Protein AF-0000000070241276 (afdb_homodimer)

Structure (mmCIF, N/CA/C/O backbone):
data_AF-0000000070241276-model_v1
#
loop_
_entity.id
_entity.type
_entity.pdbx_description
1 polymer 'OsmC domain protein'
#
loop_
_atom_site.group_PDB
_atom_site.id
_atom_site.type_symbol
_atom_site.label_atom_id
_atom_site.label_alt_id
_atom_site.label_comp_id
_atom_site.label_asym_id
_atom_site.label_entity_id
_atom_site.label_seq_id
_atom_site.pdbx_PDB_ins_code
_atom_site.Cartn_x
_atom_site.Cartn_y
_atom_site.Cartn_z
_atom_site.occupancy
_atom_site.B_iso_or_equiv
_atom_site.auth_seq_id
_atom_site.auth_comp_id
_atom_site.auth_asym_id
_atom_site.auth_atom_id
_atom_site.pdbx_PDB_model_num
ATOM 1 N N . MET A 1 1 ? -22.25 0.975 4.879 1 76.62 1 MET A N 1
ATOM 2 C CA . MET A 1 1 ? -21.141 0.625 5.773 1 76.62 1 MET A CA 1
ATOM 3 C C . MET A 1 1 ? -19.875 0.348 4.988 1 76.62 1 MET A C 1
ATOM 5 O O . MET A 1 1 ? -19.922 -0.189 3.879 1 76.62 1 MET A O 1
ATOM 9 N N . SER A 1 2 ? -18.641 0.975 5.438 1 95 2 SER A N 1
ATOM 10 C CA . SER A 1 2 ? -17.391 0.794 4.707 1 95 2 SER A CA 1
ATOM 11 C C . SER A 1 2 ? -16.906 -0.644 4.809 1 95 2 SER A C 1
ATOM 13 O O . SER A 1 2 ? -17.172 -1.329 5.797 1 95 2 SER A O 1
ATOM 15 N N . ASP A 1 3 ? -16.281 -1.183 3.82 1 97.94 3 ASP A N 1
ATOM 16 C CA . ASP A 1 3 ? -15.742 -2.541 3.799 1 97.94 3 ASP A CA 1
ATOM 17 C C . ASP A 1 3 ? -14.43 -2.627 4.57 1 97.94 3 ASP A C 1
ATOM 19 O O . ASP A 1 3 ? -14.086 -3.68 5.113 1 97.94 3 ASP A O 1
ATOM 23 N N . ILE A 1 4 ? -13.641 -1.548 4.598 1 98.62 4 ILE A N 1
ATOM 24 C CA . ILE A 1 4 ? -12.359 -1.461 5.281 1 98.62 4 ILE A CA 1
ATOM 25 C C . ILE A 1 4 ? -12.32 -0.211 6.156 1 98.62 4 ILE A C 1
ATOM 27 O O . ILE A 1 4 ? -12.766 0.86 5.738 1 98.62 4 ILE A O 1
ATOM 31 N N . GLU A 1 5 ? -11.852 -0.392 7.336 1 98.75 5 GLU A N 1
ATOM 32 C CA . GLU A 1 5 ? -11.609 0.718 8.25 1 98.75 5 GLU A CA 1
ATOM 33 C C . GLU A 1 5 ? -10.227 0.612 8.891 1 98.75 5 GLU A C 1
ATOM 35 O O . GLU A 1 5 ? -9.836 -0.459 9.359 1 98.75 5 GLU A O 1
ATOM 40 N N . THR A 1 6 ? -9.477 1.67 8.852 1 98.88 6 THR A N 1
ATOM 41 C CA . THR A 1 6 ? -8.195 1.74 9.539 1 98.88 6 THR A CA 1
ATOM 42 C C . THR A 1 6 ? -8.086 3.031 10.344 1 98.88 6 THR A C 1
ATOM 44 O O . THR A 1 6 ? -8.812 3.996 10.086 1 98.88 6 THR A O 1
ATOM 47 N N . THR A 1 7 ? -7.273 3.021 11.367 1 98.94 7 THR A N 1
ATOM 48 C CA . THR A 1 7 ? -6.945 4.207 12.156 1 98.94 7 THR A CA 1
ATOM 49 C C . THR A 1 7 ? -5.434 4.387 12.258 1 98.94 7 THR A C 1
ATOM 51 O O . THR A 1 7 ? -4.711 3.441 12.578 1 98.94 7 THR A O 1
ATOM 54 N N . THR A 1 8 ? -4.988 5.52 11.953 1 98.94 8 THR A N 1
ATOM 55 C CA . THR A 1 8 ? -3.572 5.871 11.992 1 98.94 8 THR A CA 1
ATOM 56 C C . THR A 1 8 ? -3.316 6.977 13.016 1 98.94 8 THR A C 1
ATOM 58 O O . THR A 1 8 ? -3.988 8.008 12.992 1 98.94 8 THR A O 1
ATOM 61 N N . ILE A 1 9 ? -2.344 6.77 13.867 1 98.88 9 ILE A N 1
ATOM 62 C CA . ILE A 1 9 ? -1.994 7.758 14.883 1 98.88 9 ILE A CA 1
ATOM 63 C C . ILE A 1 9 ? -0.559 8.234 14.664 1 98.88 9 ILE A C 1
ATOM 65 O O . ILE A 1 9 ? 0.373 7.426 14.648 1 98.88 9 ILE A O 1
ATOM 69 N N . ASN A 1 10 ? -0.42 9.453 14.445 1 98.81 10 ASN A N 1
ATOM 70 C CA . ASN A 1 10 ? 0.869 10.125 14.344 1 98.81 10 ASN A CA 1
ATOM 71 C C . ASN A 1 10 ? 1.034 11.18 15.438 1 98.81 10 ASN A C 1
ATOM 73 O O . ASN A 1 10 ? 0.365 12.219 15.406 1 98.81 10 ASN A O 1
ATOM 77 N N . GLU A 1 11 ? 1.887 10.938 16.344 1 97.12 11 GLU A N 1
ATOM 78 C CA . GLU A 1 11 ? 2.047 11.867 17.453 1 97.12 11 GLU A CA 1
ATOM 79 C C . GLU A 1 11 ? 3.109 12.914 17.141 1 97.12 11 GLU A C 1
ATOM 81 O O . GLU A 1 11 ? 2.918 14.102 17.438 1 97.12 11 GLU A O 1
ATOM 86 N N . GLU A 1 12 ? 4.262 12.391 16.719 1 89.69 12 GLU A N 1
ATOM 87 C CA . GLU A 1 12 ? 5.336 13.32 16.375 1 89.69 12 GLU A CA 1
ATOM 88 C C . GLU A 1 12 ? 6.121 12.82 15.164 1 89.69 12 GLU A C 1
ATOM 90 O O . GLU A 1 12 ? 6.074 11.633 14.828 1 89.69 12 GLU A O 1
ATOM 95 N N . LYS A 1 13 ? 6.77 13.719 14.547 1 93.25 13 LYS A N 1
ATOM 96 C CA . LYS A 1 13 ? 7.621 13.438 13.391 1 93.25 13 LYS A CA 1
ATOM 97 C C . LYS A 1 13 ? 6.859 12.648 12.328 1 93.25 13 LYS A C 1
ATOM 99 O O . LYS A 1 13 ? 5.668 12.883 12.109 1 93.25 13 LYS A O 1
ATOM 104 N N . TYR A 1 14 ? 7.492 11.805 11.578 1 98.25 14 TYR A N 1
ATOM 105 C CA . TYR A 1 14 ? 6.898 11.141 10.43 1 98.25 14 TYR A CA 1
ATOM 106 C C . TYR A 1 14 ? 6.832 9.633 10.641 1 98.25 14 TYR A C 1
ATOM 108 O O . TYR A 1 14 ? 7.203 8.859 9.758 1 98.25 14 TYR A O 1
ATOM 116 N N . HIS A 1 15 ? 6.488 9.258 11.883 1 98.5 15 HIS A N 1
ATOM 117 C CA . HIS A 1 15 ? 6.211 7.883 12.273 1 98.5 15 HIS A CA 1
ATOM 118 C C . HIS A 1 15 ? 4.77 7.719 12.742 1 98.5 15 HIS A C 1
ATOM 120 O O . HIS A 1 15 ? 4.273 8.531 13.523 1 98.5 15 HIS A O 1
ATOM 126 N N . ALA A 1 16 ? 4.098 6.699 12.312 1 98.69 16 ALA A N 1
ATOM 127 C CA . ALA A 1 16 ? 2.707 6.461 12.703 1 98.69 16 ALA A CA 1
ATOM 128 C C . ALA A 1 16 ? 2.439 4.973 12.898 1 98.69 16 ALA A C 1
ATOM 130 O O . ALA A 1 16 ? 3.092 4.129 12.273 1 98.69 16 ALA A O 1
ATOM 131 N N . PHE A 1 17 ? 1.595 4.719 13.781 1 98.5 17 PHE A N 1
ATOM 132 C CA . PHE A 1 17 ? 0.994 3.395 13.891 1 98.5 17 PHE A CA 1
ATOM 133 C C . PHE A 1 17 ? -0.384 3.367 13.242 1 98.5 17 PHE A C 1
ATOM 135 O O . PHE A 1 17 ? -1.224 4.227 13.516 1 98.5 17 PHE A O 1
ATOM 142 N N . SER A 1 18 ? -0.546 2.414 12.383 1 98.69 18 SER A N 1
ATOM 143 C CA . SER A 1 18 ? -1.843 2.232 11.734 1 98.69 18 SER A CA 1
ATOM 144 C C . SER A 1 18 ? -2.449 0.877 12.086 1 98.69 18 SER A C 1
ATOM 146 O O . SER A 1 18 ? -1.765 -0.146 12.031 1 98.69 18 SER A O 1
ATOM 148 N N . ARG A 1 19 ? -3.656 0.92 12.445 1 98.5 19 ARG A N 1
ATOM 149 C CA . ARG A 1 19 ? -4.367 -0.311 12.781 1 98.5 19 ARG A CA 1
ATOM 150 C C . ARG A 1 19 ? -5.309 -0.722 11.656 1 98.5 19 ARG A C 1
ATOM 152 O O . ARG A 1 19 ? -6.078 0.099 11.148 1 98.5 19 ARG A O 1
ATOM 159 N N . ALA A 1 20 ? -5.246 -1.889 11.242 1 97.88 20 ALA A N 1
ATOM 160 C CA . ALA A 1 20 ? -6.172 -2.557 10.336 1 97.88 20 ALA A CA 1
ATOM 161 C C . ALA A 1 20 ? -6.719 -3.842 10.953 1 97.88 20 ALA A C 1
ATOM 163 O O . ALA A 1 20 ? -6.043 -4.875 10.953 1 97.88 20 ALA A O 1
ATOM 164 N N . GLY A 1 21 ? -7.984 -3.793 11.359 1 95.5 21 GLY A N 1
ATOM 165 C CA . GLY A 1 21 ? -8.469 -4.891 12.18 1 95.5 21 GLY A CA 1
ATOM 166 C C . GLY A 1 21 ? -7.688 -5.062 13.469 1 95.5 21 GLY A C 1
ATOM 167 O O . GLY A 1 21 ? -7.523 -4.109 14.234 1 95.5 21 GLY A O 1
ATOM 168 N N . GLU A 1 22 ? -7.152 -6.23 13.68 1 96.81 22 GLU A N 1
ATOM 169 C CA . GLU A 1 22 ? -6.402 -6.504 14.906 1 96.81 22 GLU A CA 1
ATOM 170 C C . GLU A 1 22 ? -4.902 -6.305 14.688 1 96.81 22 GLU A C 1
ATOM 172 O O . GLU A 1 22 ? -4.105 -6.523 15.602 1 96.81 22 GLU A O 1
ATOM 177 N N . PHE A 1 23 ? -4.488 -5.953 13.531 1 98.31 23 PHE A N 1
ATOM 178 C CA . PHE A 1 23 ? -3.078 -5.844 13.18 1 98.31 23 PHE A CA 1
ATOM 179 C C . PHE A 1 23 ? -2.615 -4.395 13.227 1 98.31 23 PHE A C 1
ATOM 181 O O . PHE A 1 23 ? -3.391 -3.48 12.93 1 98.31 23 PHE A O 1
ATOM 188 N N . GLU A 1 24 ? -1.394 -4.203 13.602 1 98.19 24 GLU A N 1
ATOM 189 C CA . GLU A 1 24 ? -0.782 -2.879 13.648 1 98.19 24 GLU A CA 1
ATOM 190 C C . GLU A 1 24 ? 0.398 -2.777 12.688 1 98.19 24 GLU A C 1
ATOM 192 O O . GLU A 1 24 ? 1.223 -3.689 12.609 1 98.19 24 GLU A O 1
ATOM 197 N N . LEU A 1 25 ? 0.449 -1.753 11.961 1 98.31 25 LEU A N 1
ATOM 198 C CA . LEU A 1 25 ? 1.554 -1.42 11.07 1 98.31 25 LEU A CA 1
ATOM 199 C C . LEU A 1 25 ? 2.311 -0.197 11.57 1 98.31 25 LEU A C 1
ATOM 201 O O . LEU A 1 25 ? 1.714 0.858 11.797 1 98.31 25 LEU A O 1
ATOM 205 N N . SER A 1 26 ? 3.588 -0.386 11.805 1 98.44 26 SER A N 1
ATOM 206 C CA . SER A 1 26 ? 4.465 0.753 12.055 1 98.44 26 SER A CA 1
ATOM 207 C C . SER A 1 26 ? 5.066 1.286 10.766 1 98.44 26 SER A C 1
ATOM 209 O O . SER A 1 26 ? 5.805 0.575 10.078 1 98.44 26 SER A O 1
ATOM 211 N N . ILE A 1 27 ? 4.758 2.51 10.383 1 98.75 27 ILE A N 1
ATOM 212 C CA . ILE A 1 27 ? 5.23 3.121 9.141 1 98.75 27 ILE A CA 1
ATOM 213 C C . ILE A 1 27 ? 5.988 4.41 9.461 1 98.75 27 ILE A C 1
ATOM 215 O O . ILE A 1 27 ? 5.512 5.242 10.234 1 98.75 27 ILE A O 1
ATOM 219 N N . ASP A 1 28 ? 7.176 4.5 8.906 1 98.75 28 ASP A N 1
ATOM 220 C CA . ASP A 1 28 ? 8.07 5.605 9.242 1 98.75 28 ASP A CA 1
ATOM 221 C C . ASP A 1 28 ? 8.703 6.191 7.98 1 98.75 28 ASP A C 1
ATOM 223 O O . ASP A 1 28 ? 9.516 5.535 7.328 1 98.75 28 ASP A O 1
ATOM 227 N N . ALA A 1 29 ? 8.43 7.383 7.723 1 98.25 29 ALA A N 1
ATOM 228 C CA . ALA A 1 29 ? 8.938 8.016 6.508 1 98.25 29 ALA A CA 1
ATOM 229 C C . ALA A 1 29 ? 10.469 8.023 6.496 1 98.25 29 ALA A C 1
ATOM 231 O O . ALA A 1 29 ? 11.086 7.98 5.426 1 98.25 29 ALA A O 1
ATOM 232 N N . SER A 1 30 ? 11.102 8 7.664 1 95.69 30 SER A N 1
ATOM 233 C CA . SER A 1 30 ? 12.555 8.031 7.75 1 95.69 30 SER A CA 1
ATOM 234 C C . SER A 1 30 ? 13.148 6.633 7.578 1 95.69 30 SER A C 1
ATOM 236 O O . SER A 1 30 ? 14.352 6.488 7.344 1 95.69 30 SER A O 1
ATOM 238 N N . GLY A 1 31 ? 12.398 5.613 7.84 1 95.62 31 GLY A N 1
ATOM 239 C CA . GLY A 1 31 ? 12.875 4.242 7.734 1 95.62 31 GLY A CA 1
ATOM 240 C C . GLY A 1 31 ? 13.555 3.754 9 1 95.62 31 GLY A C 1
ATOM 241 O O . GLY A 1 31 ? 14.086 2.639 9.031 1 95.62 31 GLY A O 1
ATOM 242 N N . ASN A 1 32 ? 13.539 4.539 10.031 1 95.56 32 ASN A N 1
ATOM 243 C CA . ASN A 1 32 ? 14.273 4.188 11.242 1 95.56 32 ASN A CA 1
ATOM 244 C C . ASN A 1 32 ? 13.484 3.217 12.117 1 95.56 32 ASN A C 1
ATOM 246 O O . ASN A 1 32 ? 14.055 2.268 12.664 1 95.56 32 ASN A O 1
ATOM 250 N N . ASP A 1 33 ? 12.203 3.438 12.266 1 96.31 33 ASP A N 1
ATOM 251 C CA . ASP A 1 33 ? 11.398 2.645 13.188 1 96.31 33 ASP A CA 1
ATOM 252 C C . ASP A 1 33 ? 10.297 1.893 12.445 1 96.31 33 ASP A C 1
ATOM 254 O O . ASP A 1 33 ? 9.32 1.455 13.047 1 96.31 33 ASP A O 1
ATOM 258 N N . GLY A 1 34 ? 10.445 1.74 11.18 1 97.94 34 GLY A N 1
ATOM 259 C CA . GLY A 1 34 ? 9.539 1.049 10.281 1 97.94 34 GLY A CA 1
ATOM 260 C C . GLY A 1 34 ? 9.797 1.356 8.82 1 97.94 34 GLY A C 1
ATOM 261 O O . GLY A 1 34 ? 10.562 2.266 8.5 1 97.94 34 GLY A O 1
ATOM 262 N N . PRO A 1 35 ? 9.289 0.545 7.965 1 98.69 35 PRO A N 1
ATOM 263 C CA . PRO A 1 35 ? 9.422 0.849 6.539 1 98.69 35 PRO A CA 1
ATOM 264 C C . PRO A 1 35 ? 8.727 2.146 6.145 1 98.69 35 PRO A C 1
ATOM 266 O O . PRO A 1 35 ? 7.75 2.545 6.781 1 98.69 35 PRO A O 1
ATOM 269 N N . SER A 1 36 ? 9.258 2.818 5.16 1 98.69 36 SER A N 1
ATOM 270 C CA . SER A 1 36 ? 8.609 4.008 4.617 1 98.69 36 SER A CA 1
ATOM 271 C C . SER A 1 36 ? 7.328 3.648 3.869 1 98.69 36 SER A C 1
ATOM 273 O O . SER A 1 36 ? 7.137 2.498 3.469 1 98.69 36 SER A O 1
ATOM 275 N N . PRO A 1 37 ? 6.473 4.656 3.645 1 98.81 37 PRO A N 1
ATOM 276 C CA . PRO A 1 37 ? 5.242 4.375 2.9 1 98.81 37 PRO A CA 1
ATOM 277 C C . PRO A 1 37 ? 5.512 3.766 1.526 1 98.81 37 PRO A C 1
ATOM 279 O O . PRO A 1 37 ? 4.816 2.834 1.111 1 98.81 37 PRO A O 1
ATOM 282 N N . ASN A 1 38 ? 6.535 4.27 0.784 1 98.88 38 ASN A N 1
ATOM 283 C CA . ASN A 1 38 ? 6.871 3.705 -0.518 1 98.88 38 ASN A CA 1
ATOM 284 C C . ASN A 1 38 ? 7.316 2.25 -0.4 1 98.88 38 ASN A C 1
ATOM 286 O O . ASN A 1 38 ? 6.945 1.416 -1.229 1 98.88 38 ASN A O 1
ATOM 290 N N . GLU A 1 39 ? 8.141 1.933 0.602 1 98.88 39 GLU A N 1
ATOM 291 C CA . GLU A 1 39 ? 8.57 0.555 0.826 1 98.88 39 GLU A CA 1
ATOM 292 C C . GLU A 1 39 ? 7.379 -0.349 1.137 1 98.88 39 GLU A C 1
ATOM 294 O O . GLU A 1 39 ? 7.297 -1.471 0.631 1 98.88 39 GLU A O 1
ATOM 299 N N . VAL A 1 40 ? 6.438 0.116 1.971 1 98.88 40 VAL A N 1
ATOM 300 C CA . VAL A 1 40 ? 5.238 -0.64 2.312 1 98.88 40 VAL A CA 1
ATOM 301 C C . VAL A 1 40 ? 4.41 -0.892 1.056 1 98.88 40 VAL A C 1
ATOM 303 O O . VAL A 1 40 ? 3.947 -2.012 0.824 1 98.88 40 VAL A O 1
ATOM 306 N N . LEU A 1 41 ? 4.246 0.115 0.215 1 98.94 41 LEU A N 1
ATOM 307 C CA . LEU A 1 41 ? 3.457 -0.02 -1.004 1 98.94 41 LEU A CA 1
ATOM 308 C C . LEU A 1 41 ? 4.055 -1.079 -1.924 1 98.94 41 LEU A C 1
ATOM 310 O O . LEU A 1 41 ? 3.338 -1.947 -2.426 1 98.94 41 LEU A O 1
ATOM 314 N N . VAL A 1 42 ? 5.379 -1.029 -2.145 1 98.94 42 VAL A N 1
ATOM 315 C CA . VAL A 1 42 ? 6.043 -1.963 -3.047 1 98.94 42 VAL A CA 1
ATOM 316 C C . VAL A 1 42 ? 5.926 -3.383 -2.502 1 98.94 42 VAL A C 1
ATOM 318 O O . VAL A 1 42 ? 5.621 -4.316 -3.244 1 98.94 42 VAL A O 1
ATOM 321 N N . ALA A 1 43 ? 6.113 -3.576 -1.193 1 98.94 43 ALA A N 1
ATOM 322 C CA . ALA A 1 43 ? 6.008 -4.887 -0.559 1 98.94 43 ALA A CA 1
ATOM 323 C C . ALA A 1 43 ? 4.582 -5.426 -0.651 1 98.94 43 ALA A C 1
ATOM 325 O O . ALA A 1 43 ? 4.375 -6.609 -0.929 1 98.94 43 ALA A O 1
ATOM 326 N N . ASP A 1 44 ? 3.623 -4.566 -0.38 1 98.94 44 ASP A N 1
ATOM 327 C CA . ASP A 1 44 ? 2.213 -4.945 -0.416 1 98.94 44 ASP A CA 1
ATOM 328 C C . ASP A 1 44 ? 1.787 -5.34 -1.827 1 98.94 44 ASP A C 1
ATOM 330 O O . ASP A 1 44 ? 1.107 -6.352 -2.016 1 98.94 44 ASP A O 1
ATOM 334 N N . TYR A 1 45 ? 2.238 -4.543 -2.795 1 99 45 TYR A N 1
ATOM 335 C CA . TYR A 1 45 ? 1.952 -4.828 -4.195 1 99 45 TYR A CA 1
ATOM 336 C C . TYR A 1 45 ? 2.525 -6.176 -4.609 1 99 45 TYR A C 1
ATOM 338 O O . TYR A 1 45 ? 1.831 -6.992 -5.223 1 99 45 TYR A O 1
ATOM 346 N N . ALA A 1 46 ? 3.76 -6.422 -4.277 1 98.94 46 ALA A N 1
ATOM 347 C CA . ALA A 1 46 ? 4.395 -7.703 -4.59 1 98.94 46 ALA A CA 1
ATOM 348 C C . ALA A 1 46 ? 3.631 -8.859 -3.955 1 98.94 46 ALA A C 1
ATOM 350 O O . ALA A 1 46 ? 3.436 -9.898 -4.586 1 98.94 46 ALA A O 1
ATOM 351 N N . SER A 1 47 ? 3.168 -8.695 -2.711 1 98.94 47 SER A N 1
ATOM 352 C CA . SER A 1 47 ? 2.406 -9.734 -2.033 1 98.94 47 SER A CA 1
ATOM 353 C C . SER A 1 47 ? 1.083 -10 -2.742 1 98.94 47 SER A C 1
ATOM 355 O O . SER A 1 47 ? 0.766 -11.148 -3.064 1 98.94 47 SER A O 1
ATOM 357 N N . CYS A 1 48 ? 0.358 -8.953 -2.992 1 98.94 48 CYS A N 1
ATOM 358 C CA . CYS A 1 48 ? -0.932 -9.078 -3.66 1 98.94 48 CYS A CA 1
ATOM 359 C C . CYS A 1 48 ? -0.78 -9.758 -5.016 1 98.94 48 CYS A C 1
ATOM 361 O O . CYS A 1 48 ? -1.582 -10.617 -5.379 1 98.94 48 CYS A O 1
ATOM 363 N N . PHE A 1 49 ? 0.24 -9.305 -5.758 1 98.94 49 PHE A N 1
ATOM 364 C CA . PHE A 1 49 ? 0.472 -9.852 -7.09 1 98.94 49 PHE A CA 1
ATOM 365 C C . PHE A 1 49 ? 0.78 -11.344 -7.016 1 98.94 49 PHE A C 1
ATOM 367 O O . PHE A 1 49 ? 0.288 -12.125 -7.828 1 98.94 49 PHE A O 1
ATOM 374 N N . THR A 1 50 ? 1.604 -11.727 -6.055 1 98.94 50 THR A N 1
ATOM 375 C CA . THR A 1 50 ? 1.942 -13.133 -5.836 1 98.94 50 THR A CA 1
ATOM 376 C C . THR A 1 50 ? 0.688 -13.953 -5.543 1 98.94 50 THR A C 1
ATOM 378 O O . THR A 1 50 ? 0.483 -15.016 -6.137 1 98.94 50 THR A O 1
ATOM 381 N N . PHE A 1 51 ? -0.183 -13.406 -4.656 1 98.88 51 PHE A N 1
ATOM 382 C CA . PHE A 1 51 ? -1.436 -14.078 -4.344 1 98.88 51 PHE A CA 1
ATOM 383 C C . PHE A 1 51 ? -2.314 -14.195 -5.582 1 98.88 51 PHE A C 1
ATOM 385 O O . PHE A 1 51 ? -2.939 -15.234 -5.812 1 98.88 51 PHE A O 1
ATOM 392 N N . ALA A 1 52 ? -2.406 -13.133 -6.336 1 98.88 52 ALA A N 1
ATOM 393 C CA . ALA A 1 52 ? -3.227 -13.102 -7.543 1 98.88 52 ALA A CA 1
ATOM 394 C C . ALA A 1 52 ? -2.764 -14.156 -8.547 1 98.88 52 ALA A C 1
ATOM 396 O O . ALA A 1 52 ? -3.584 -14.867 -9.133 1 98.88 52 ALA A O 1
ATOM 397 N N . CYS A 1 53 ? -1.425 -14.211 -8.742 1 98.88 53 CYS A N 1
ATOM 398 C CA . CYS A 1 53 ? -0.878 -15.242 -9.609 1 98.88 53 CYS A CA 1
ATOM 399 C C . CYS A 1 53 ? -1.275 -16.625 -9.125 1 98.88 53 CYS A C 1
ATOM 401 O O . CYS A 1 53 ? -1.709 -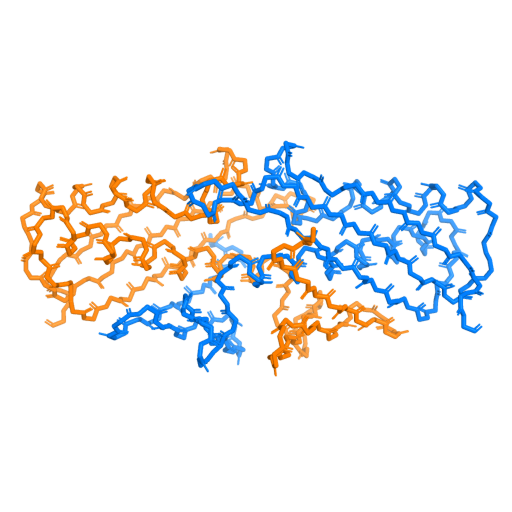17.469 -9.914 1 98.88 53 CYS A O 1
ATOM 403 N N . ARG A 1 54 ? -1.09 -16.891 -7.828 1 98.88 54 ARG A N 1
ATOM 404 C CA . ARG A 1 54 ? -1.401 -18.203 -7.246 1 98.88 54 ARG A CA 1
ATOM 405 C C . ARG A 1 54 ? -2.877 -18.531 -7.426 1 98.88 54 ARG A C 1
ATOM 407 O O . ARG A 1 54 ? -3.219 -19.641 -7.84 1 98.88 54 ARG A O 1
ATOM 414 N N . ALA A 1 55 ? -3.762 -17.594 -7.145 1 98.56 55 ALA A N 1
ATOM 415 C CA . ALA A 1 55 ? -5.199 -17.797 -7.285 1 98.56 55 ALA A CA 1
ATOM 416 C C . ALA A 1 55 ? -5.574 -18.094 -8.734 1 98.56 55 ALA A C 1
ATOM 418 O O . ALA A 1 55 ? -6.348 -19.016 -9.008 1 98.56 55 ALA A O 1
ATOM 419 N N . GLY A 1 56 ? -5.07 -17.281 -9.641 1 98.56 56 GLY A N 1
ATOM 420 C CA . GLY A 1 56 ? -5.336 -17.5 -11.055 1 98.56 56 GLY A CA 1
ATOM 421 C C . GLY A 1 56 ? -4.852 -18.844 -11.547 1 98.56 56 GLY A C 1
ATOM 422 O O . GLY A 1 56 ? -5.578 -19.547 -12.258 1 98.56 56 GLY A O 1
ATOM 423 N N . ALA A 1 57 ? -3.586 -19.172 -11.188 1 98.75 57 ALA A N 1
ATOM 424 C CA . ALA A 1 57 ? -3.012 -20.453 -11.594 1 98.75 57 ALA A CA 1
ATOM 425 C C . ALA A 1 57 ? -3.875 -21.609 -11.125 1 98.75 57 ALA A C 1
ATOM 427 O O . ALA A 1 57 ? -4.141 -22.547 -11.883 1 98.75 57 ALA A O 1
ATOM 428 N N . LYS A 1 58 ? -4.305 -21.547 -9.914 1 98.31 58 LYS A N 1
ATOM 429 C CA . LYS A 1 58 ? -5.117 -22.609 -9.336 1 98.31 58 LYS A CA 1
ATOM 430 C C . LYS A 1 58 ? -6.477 -22.688 -10.016 1 98.31 58 LYS A C 1
ATOM 432 O O . LYS A 1 58 ? -6.91 -23.781 -10.422 1 98.31 58 LYS A O 1
ATOM 437 N N . ARG A 1 59 ? -7.121 -21.609 -10.25 1 98 59 ARG A N 1
ATOM 438 C CA . ARG A 1 59 ? -8.516 -21.578 -10.688 1 98 59 ARG A CA 1
ATOM 439 C C . ARG A 1 59 ? -8.617 -21.75 -12.195 1 98 59 ARG A C 1
ATOM 441 O O . ARG A 1 59 ? -9.562 -22.359 -12.695 1 98 59 ARG A O 1
ATOM 448 N N . ARG A 1 60 ? -7.598 -21.234 -12.914 1 98 60 ARG A N 1
ATOM 449 C CA . ARG A 1 60 ? -7.754 -21.156 -14.359 1 98 60 ARG A CA 1
ATOM 450 C C . ARG A 1 60 ? -6.832 -22.141 -15.062 1 98 60 ARG A C 1
ATOM 452 O O . ARG A 1 60 ? -7.062 -22.5 -16.219 1 98 60 ARG A O 1
ATOM 459 N N . LEU A 1 61 ? -5.762 -22.516 -14.422 1 98 61 LEU A N 1
ATOM 460 C CA . LEU A 1 61 ? -4.805 -23.406 -15.047 1 98 61 LEU A CA 1
ATOM 461 C C . LEU A 1 61 ? -4.738 -24.734 -14.312 1 98 61 LEU A C 1
ATOM 463 O O . LEU A 1 61 ? -4.07 -25.672 -14.758 1 98 61 LEU A O 1
ATOM 467 N N . GLU A 1 62 ? -5.387 -24.781 -13.086 1 98 62 GLU A N 1
ATOM 468 C CA . GLU A 1 62 ? -5.352 -25.969 -12.234 1 98 62 GLU A CA 1
ATOM 469 C C . GLU A 1 62 ? -3.916 -26.344 -11.875 1 98 62 GLU A C 1
ATOM 471 O O . GLU A 1 62 ? -3.545 -27.516 -11.93 1 98 62 GLU A O 1
ATOM 476 N N . VAL A 1 63 ? -3.088 -25.359 -11.602 1 97.81 63 VAL A N 1
ATOM 477 C CA . VAL A 1 63 ? -1.686 -25.531 -11.242 1 97.81 63 VAL A CA 1
ATOM 478 C C . VAL A 1 63 ? -1.438 -25 -9.836 1 97.81 63 VAL A C 1
ATOM 480 O O . VAL A 1 63 ? -1.921 -23.922 -9.477 1 97.81 63 VAL A O 1
ATOM 483 N N . ASP A 1 64 ? -0.8 -25.797 -9.023 1 98.31 64 ASP A N 1
ATOM 484 C CA . ASP A 1 64 ? -0.245 -25.328 -7.758 1 98.31 64 ASP A CA 1
ATOM 485 C C . ASP A 1 64 ? 1.168 -24.781 -7.949 1 98.31 64 ASP A C 1
ATOM 487 O O . ASP A 1 64 ? 2.074 -25.516 -8.352 1 98.31 64 ASP A O 1
ATOM 491 N N . LEU A 1 65 ? 1.391 -23.531 -7.633 1 98.69 65 LEU A N 1
ATOM 492 C CA . LEU A 1 65 ? 2.662 -22.875 -7.918 1 98.69 65 LEU A CA 1
ATOM 493 C C . LEU A 1 65 ? 3.73 -23.297 -6.914 1 98.69 65 LEU A C 1
ATOM 495 O O . LEU A 1 65 ? 4.922 -23.109 -7.152 1 98.69 65 LEU A O 1
ATOM 499 N N . GLY A 1 66 ? 3.266 -23.859 -5.754 1 98.56 66 GLY A N 1
ATOM 500 C CA . GLY A 1 66 ? 4.211 -24.125 -4.68 1 98.56 66 GLY A CA 1
ATOM 501 C C . GLY A 1 66 ? 4.801 -22.859 -4.086 1 98.56 66 GLY A C 1
ATOM 502 O O . GLY A 1 66 ? 4.105 -21.844 -3.955 1 98.56 66 GLY A O 1
ATOM 503 N N . LYS A 1 67 ? 6.027 -22.906 -3.709 1 98.81 67 LYS A N 1
ATOM 504 C CA . LYS A 1 67 ? 6.711 -21.734 -3.172 1 98.81 67 LYS A CA 1
ATOM 505 C C . LYS A 1 67 ? 6.902 -20.672 -4.246 1 98.81 67 LYS A C 1
ATOM 507 O O . LYS A 1 67 ? 7.266 -20.984 -5.383 1 98.81 67 LYS A O 1
ATOM 512 N N . VAL A 1 68 ? 6.59 -19.5 -3.941 1 98.94 68 VAL A N 1
ATOM 513 C CA . VAL A 1 68 ? 6.871 -18.375 -4.824 1 98.94 68 VAL A CA 1
ATOM 514 C C . VAL A 1 68 ? 7.652 -17.312 -4.066 1 98.94 68 VAL A C 1
ATOM 516 O O . VAL A 1 68 ? 7.25 -16.891 -2.977 1 98.94 68 VAL A O 1
ATOM 519 N N . GLU A 1 69 ? 8.766 -16.938 -4.547 1 98.94 69 GLU A N 1
ATOM 520 C CA . GLU A 1 69 ? 9.523 -15.789 -4.082 1 98.94 69 GLU A CA 1
ATOM 521 C C . GLU A 1 69 ? 9.484 -14.656 -5.098 1 98.94 69 GLU A C 1
ATOM 523 O O . GLU A 1 69 ? 9.766 -14.859 -6.281 1 98.94 69 GLU A O 1
ATOM 528 N N . THR A 1 70 ? 9.086 -13.508 -4.684 1 98.94 70 THR A N 1
ATOM 529 C CA . THR A 1 70 ? 9.016 -12.344 -5.562 1 98.94 70 THR A CA 1
ATOM 530 C C . THR A 1 70 ? 10.016 -11.281 -5.125 1 98.94 70 THR A C 1
ATOM 532 O O . THR A 1 70 ? 9.922 -10.758 -4.012 1 98.94 70 THR A O 1
ATOM 535 N N . GLU A 1 71 ? 10.93 -10.969 -5.93 1 98.94 71 GLU A N 1
ATOM 536 C CA . GLU A 1 71 ? 11.797 -9.805 -5.77 1 98.94 71 GLU A CA 1
ATOM 537 C C . GLU A 1 71 ? 11.211 -8.578 -6.457 1 98.94 71 GLU A C 1
ATOM 539 O O . GLU A 1 71 ? 10.844 -8.633 -7.633 1 98.94 71 GLU A O 1
ATOM 544 N N . ALA A 1 72 ? 11.109 -7.539 -5.703 1 98.94 72 ALA A N 1
ATOM 545 C CA . ALA A 1 72 ? 10.555 -6.297 -6.23 1 98.94 72 ALA A CA 1
ATOM 546 C C . ALA A 1 72 ? 11.555 -5.152 -6.113 1 98.94 72 ALA A C 1
ATOM 548 O O . ALA A 1 72 ? 12.258 -5.031 -5.109 1 98.94 72 ALA A O 1
ATOM 549 N N . GLU A 1 73 ? 11.625 -4.379 -7.148 1 98.88 73 GLU A N 1
ATOM 550 C CA . GLU A 1 73 ? 12.43 -3.16 -7.191 1 98.88 73 GLU A CA 1
ATOM 551 C C . GLU A 1 73 ? 11.594 -1.96 -7.629 1 98.88 73 GLU A C 1
ATOM 553 O O . GLU A 1 73 ? 10.672 -2.098 -8.438 1 98.88 73 GLU A O 1
ATOM 558 N N . ALA A 1 74 ? 11.922 -0.816 -7.09 1 98.88 74 ALA A N 1
ATOM 559 C CA . ALA A 1 74 ? 11.273 0.413 -7.531 1 98.88 74 ALA A CA 1
ATOM 560 C C . ALA A 1 74 ? 12.273 1.559 -7.641 1 98.88 74 ALA A C 1
ATOM 562 O O . ALA A 1 74 ? 13.234 1.628 -6.871 1 98.88 74 ALA A O 1
ATOM 563 N N . ASP A 1 75 ? 12.062 2.379 -8.656 1 98.81 75 ASP A N 1
ATOM 564 C CA . ASP A 1 75 ? 12.812 3.615 -8.836 1 98.81 75 ASP A CA 1
ATOM 565 C C . ASP A 1 75 ? 11.984 4.828 -8.422 1 98.81 75 ASP A C 1
ATOM 567 O O . ASP A 1 75 ? 10.781 4.887 -8.688 1 98.81 75 ASP A O 1
ATOM 571 N N . LEU A 1 76 ? 12.609 5.742 -7.754 1 98.62 76 LEU A N 1
ATOM 572 C CA . LEU A 1 76 ? 11.992 7 -7.355 1 98.62 76 LEU A CA 1
ATOM 573 C C . LEU A 1 76 ? 12.461 8.148 -8.242 1 98.62 76 LEU A C 1
ATOM 575 O O . LEU A 1 76 ? 13.617 8.172 -8.672 1 98.62 76 LEU A O 1
ATOM 579 N N . ASP A 1 77 ? 11.609 9.078 -8.516 1 98.12 77 ASP A N 1
ATOM 580 C CA . ASP A 1 77 ? 12.008 10.258 -9.273 1 98.12 77 ASP A CA 1
ATOM 581 C C . ASP A 1 77 ? 12.555 11.344 -8.352 1 98.12 77 ASP A C 1
ATOM 583 O O . ASP A 1 77 ? 12.844 11.086 -7.18 1 98.12 77 ASP A O 1
ATOM 587 N N . ASP A 1 78 ? 12.703 12.555 -8.805 1 96.75 78 ASP A N 1
ATOM 588 C CA . ASP A 1 78 ? 13.352 13.633 -8.07 1 96.75 78 ASP A CA 1
ATOM 589 C C . ASP A 1 78 ? 12.484 14.109 -6.906 1 96.75 78 ASP A C 1
ATOM 591 O O . ASP A 1 78 ? 12.977 14.742 -5.973 1 96.75 78 ASP A O 1
ATOM 595 N N . SER A 1 79 ? 11.203 13.844 -6.996 1 96.44 79 SER A N 1
ATOM 596 C CA . SER A 1 79 ? 10.289 14.242 -5.934 1 96.44 79 SER A CA 1
ATOM 597 C C . SER A 1 79 ? 10.016 13.086 -4.977 1 96.44 79 SER A C 1
ATOM 599 O O . SER A 1 79 ? 9.117 13.164 -4.137 1 96.44 79 SER A O 1
ATOM 601 N N . ASP A 1 80 ? 10.68 11.945 -5.145 1 96.94 80 ASP A N 1
ATOM 602 C CA . ASP A 1 80 ? 10.594 10.75 -4.312 1 96.94 80 ASP A CA 1
ATOM 603 C C . ASP A 1 80 ? 9.289 10 -4.559 1 96.94 80 ASP A C 1
ATOM 605 O O . ASP A 1 80 ? 8.836 9.227 -3.707 1 96.94 80 ASP A O 1
ATOM 609 N N . ASP A 1 81 ? 8.711 10.273 -5.711 1 98.19 81 ASP A N 1
ATOM 610 C CA . ASP A 1 81 ? 7.586 9.445 -6.141 1 98.19 81 ASP A CA 1
ATOM 611 C C . ASP A 1 81 ? 8.07 8.203 -6.883 1 98.19 81 ASP A C 1
ATOM 613 O O . ASP A 1 81 ? 9.047 8.258 -7.633 1 98.19 81 ASP A O 1
ATOM 617 N N . ILE A 1 82 ? 7.383 7.137 -6.68 1 98.81 82 ILE A N 1
ATOM 618 C CA . ILE A 1 82 ? 7.711 5.934 -7.43 1 98.81 82 ILE A CA 1
ATOM 619 C C . ILE A 1 82 ? 7.461 6.168 -8.922 1 98.81 82 ILE A C 1
ATOM 621 O O . ILE A 1 82 ? 6.387 6.633 -9.312 1 98.81 82 ILE A O 1
ATOM 625 N N . GLU A 1 83 ? 8.453 5.828 -9.766 1 98.5 83 GLU A N 1
ATOM 626 C CA . GLU A 1 83 ? 8.273 6.066 -11.195 1 98.5 83 GLU A CA 1
ATOM 627 C C . GLU A 1 83 ? 8.328 4.758 -11.984 1 98.5 83 GLU A C 1
ATOM 629 O O . GLU A 1 83 ? 7.922 4.711 -13.141 1 98.5 83 GLU A O 1
ATOM 634 N N . ALA A 1 84 ? 8.891 3.729 -11.359 1 98.81 84 ALA A N 1
ATOM 635 C CA . ALA A 1 84 ? 8.945 2.416 -12 1 98.81 84 ALA A CA 1
ATOM 636 C C . ALA A 1 84 ? 9 1.301 -10.961 1 98.81 84 ALA A C 1
ATOM 638 O O . ALA A 1 84 ? 9.664 1.439 -9.922 1 98.81 84 ALA A O 1
ATOM 639 N N . ILE A 1 85 ? 8.328 0.196 -11.273 1 98.94 85 ILE A N 1
ATOM 640 C CA . ILE A 1 85 ? 8.375 -1.004 -10.445 1 98.94 85 ILE A CA 1
ATOM 641 C C . ILE A 1 85 ? 8.695 -2.219 -11.312 1 98.94 85 ILE A C 1
ATOM 643 O O . ILE A 1 85 ? 8.242 -2.307 -12.461 1 98.94 85 ILE A O 1
ATOM 647 N N . ARG A 1 86 ? 9.477 -3.117 -10.805 1 98.94 86 ARG A N 1
ATOM 648 C CA . ARG A 1 86 ? 9.789 -4.391 -11.445 1 98.94 86 ARG A CA 1
ATOM 649 C C . ARG A 1 86 ? 9.609 -5.551 -10.477 1 98.94 86 ARG A C 1
ATOM 651 O O . ARG A 1 86 ? 10.008 -5.457 -9.312 1 98.94 86 ARG A O 1
ATOM 658 N N . PHE A 1 87 ? 9.023 -6.613 -10.992 1 98.94 87 PHE A N 1
ATOM 659 C CA . PHE A 1 87 ? 8.914 -7.859 -10.25 1 98.94 87 PHE A CA 1
ATOM 660 C C . PHE A 1 87 ? 9.656 -8.984 -10.961 1 98.94 87 PHE A C 1
ATOM 662 O O . PHE A 1 87 ? 9.602 -9.094 -12.188 1 98.94 87 PHE A O 1
ATOM 669 N N . HIS A 1 88 ? 10.32 -9.789 -10.188 1 98.94 88 HIS A N 1
ATOM 670 C CA . HIS A 1 88 ? 10.766 -11.109 -10.641 1 98.94 88 HIS A CA 1
ATOM 671 C C . HIS A 1 88 ? 10.234 -12.211 -9.727 1 98.94 88 HIS A C 1
ATOM 673 O O . HIS A 1 88 ? 10.625 -12.297 -8.562 1 98.94 88 HIS A O 1
ATOM 679 N N . LEU A 1 89 ? 9.414 -13.023 -10.297 1 98.94 89 LEU A N 1
ATOM 680 C CA . LEU A 1 89 ? 8.859 -14.141 -9.547 1 98.94 89 LEU A CA 1
ATOM 681 C C . LEU A 1 89 ? 9.68 -15.406 -9.781 1 98.94 89 LEU A C 1
ATOM 683 O O . LEU A 1 89 ? 9.984 -15.758 -10.922 1 98.94 89 LEU A O 1
ATOM 687 N N . PHE A 1 90 ? 10.062 -16.031 -8.734 1 98.94 90 PHE A N 1
ATOM 688 C CA . PHE A 1 90 ? 10.633 -17.375 -8.75 1 98.94 90 PHE A CA 1
ATOM 689 C C . PHE A 1 90 ? 9.625 -18.391 -8.234 1 98.94 90 PHE A C 1
ATOM 691 O O . PHE A 1 90 ? 9.219 -18.344 -7.078 1 98.94 90 PHE A O 1
ATOM 698 N N . ILE A 1 91 ? 9.289 -19.312 -9.078 1 98.94 91 ILE A N 1
ATOM 699 C CA . ILE A 1 91 ? 8.164 -20.203 -8.82 1 98.94 91 ILE A CA 1
ATOM 700 C C . ILE A 1 91 ? 8.656 -21.656 -8.734 1 98.94 91 ILE A C 1
ATOM 702 O O . ILE A 1 91 ? 9.414 -22.109 -9.602 1 98.94 91 ILE A O 1
ATOM 706 N N . GLU A 1 92 ? 8.281 -22.344 -7.781 1 98.88 92 GLU A N 1
ATOM 707 C CA . GLU A 1 92 ? 8.711 -23.719 -7.543 1 98.88 92 GLU A CA 1
ATOM 708 C C . GLU A 1 92 ? 8.203 -24.656 -8.641 1 98.88 92 GLU A C 1
ATOM 710 O O . GLU A 1 92 ? 8.953 -25.5 -9.141 1 98.88 92 GLU A O 1
ATOM 715 N N . ALA A 1 93 ? 6.977 -24.531 -9.023 1 98.62 93 ALA A N 1
ATOM 716 C CA . ALA A 1 93 ? 6.344 -25.422 -9.984 1 98.62 93 ALA A CA 1
ATOM 717 C C . ALA A 1 93 ? 7.059 -25.375 -11.328 1 98.62 93 ALA A C 1
ATOM 719 O O . ALA A 1 93 ? 7.527 -24.328 -11.758 1 98.62 93 ALA A O 1
ATOM 720 N N . ALA A 1 94 ? 7.141 -26.531 -11.922 1 98.19 94 ALA A N 1
ATOM 721 C CA . ALA A 1 94 ? 7.57 -26.578 -13.312 1 98.19 94 ALA A CA 1
ATOM 722 C C . ALA A 1 94 ? 6.453 -26.125 -14.25 1 98.19 94 ALA A C 1
ATOM 724 O O . ALA A 1 94 ? 5.363 -26.703 -14.25 1 98.19 94 ALA A O 1
ATOM 725 N N . LEU A 1 95 ? 6.699 -25.062 -14.898 1 98.5 95 LEU A N 1
ATOM 726 C CA . LEU A 1 95 ? 5.723 -24.5 -15.82 1 98.5 95 LEU A CA 1
ATOM 727 C C . LEU A 1 95 ? 6.32 -24.328 -17.219 1 98.5 95 LEU A C 1
ATOM 729 O O . LEU A 1 95 ? 7.508 -24.016 -17.344 1 98.5 95 LEU A O 1
ATOM 733 N N . THR A 1 96 ? 5.461 -24.469 -18.172 1 98 96 THR A N 1
ATOM 734 C CA . THR A 1 96 ? 5.867 -24.109 -19.516 1 98 96 THR A CA 1
ATOM 735 C C . THR A 1 96 ? 5.91 -22.578 -19.672 1 98 96 THR A C 1
ATOM 737 O O . THR A 1 96 ? 5.375 -21.859 -18.828 1 98 96 THR A O 1
ATOM 740 N N . ASP A 1 97 ? 6.543 -22.125 -20.75 1 97.88 97 ASP A N 1
ATOM 741 C CA . ASP A 1 97 ? 6.586 -20.688 -21.016 1 97.88 97 ASP A CA 1
ATOM 742 C C . ASP A 1 97 ? 5.176 -20.125 -21.156 1 97.88 97 ASP A C 1
ATOM 744 O O . ASP A 1 97 ? 4.902 -19.016 -20.703 1 97.88 97 ASP A O 1
ATOM 748 N N . GLU A 1 98 ? 4.348 -20.844 -21.766 1 98.06 98 GLU A N 1
ATOM 749 C CA . GLU A 1 98 ? 2.967 -20.422 -21.953 1 98.06 98 GLU A CA 1
ATOM 750 C C . GLU A 1 98 ? 2.23 -20.312 -20.625 1 98.06 98 GLU A C 1
ATOM 752 O O . GLU A 1 98 ? 1.497 -19.344 -20.391 1 98.06 98 GLU A O 1
ATOM 757 N N . GLN A 1 99 ? 2.42 -21.312 -19.812 1 98.25 99 GLN A N 1
ATOM 758 C CA . GLN A 1 99 ? 1.808 -21.281 -18.484 1 98.25 99 GLN A CA 1
ATOM 759 C C . GLN A 1 99 ? 2.322 -20.109 -17.656 1 98.25 99 GLN A C 1
ATOM 761 O O . GLN A 1 99 ? 1.549 -19.438 -16.969 1 98.25 99 GLN A O 1
ATOM 766 N N . LEU A 1 100 ? 3.572 -19.891 -17.766 1 98.5 100 LEU A N 1
ATOM 767 C CA . LEU A 1 100 ? 4.188 -18.797 -17.047 1 98.5 100 LEU A CA 1
ATOM 768 C C . LEU A 1 100 ? 3.605 -17.453 -17.484 1 98.5 100 LEU A C 1
ATOM 770 O O . LEU A 1 100 ? 3.299 -16.594 -16.656 1 98.5 100 LEU A O 1
ATOM 774 N N . GLU A 1 101 ? 3.479 -17.266 -18.734 1 98.5 101 GLU A N 1
ATOM 775 C CA . GLU A 1 101 ? 2.883 -16.047 -19.266 1 98.5 101 GLU A CA 1
ATOM 776 C C . GLU A 1 101 ? 1.444 -15.875 -18.781 1 98.5 101 GLU A C 1
ATOM 778 O O . GLU A 1 101 ? 1.033 -14.773 -18.422 1 98.5 101 GLU A O 1
ATOM 783 N N . SER A 1 102 ? 0.721 -16.969 -18.828 1 98.81 102 SER A N 1
ATOM 784 C CA . SER A 1 102 ? -0.661 -16.938 -18.359 1 98.81 102 SER A CA 1
ATOM 785 C C . SER A 1 102 ? -0.736 -16.578 -16.875 1 98.81 102 SER A C 1
ATOM 787 O O . SER A 1 102 ? -1.624 -15.82 -16.469 1 98.81 102 SER A O 1
ATOM 789 N N . VAL A 1 103 ? 0.151 -17.109 -16.078 1 98.88 103 VAL A N 1
ATOM 790 C CA . VAL A 1 103 ? 0.188 -16.828 -14.648 1 98.88 103 VAL A CA 1
ATOM 791 C C . VAL A 1 103 ? 0.387 -15.336 -14.422 1 98.88 103 VAL A C 1
ATOM 793 O O . VAL A 1 103 ? -0.3 -14.734 -13.594 1 98.88 103 VAL A O 1
ATOM 796 N N . ILE A 1 104 ? 1.268 -14.734 -15.172 1 98.94 104 ILE A N 1
ATOM 797 C CA . ILE A 1 104 ? 1.55 -13.312 -15.039 1 98.94 104 ILE A CA 1
ATOM 798 C C . ILE A 1 104 ? 0.321 -12.5 -15.445 1 98.94 104 ILE A C 1
ATOM 800 O O . ILE A 1 104 ? -0.083 -11.578 -14.734 1 98.94 104 ILE A O 1
ATOM 804 N N . GLU A 1 105 ? -0.284 -12.844 -16.594 1 98.88 105 GLU A N 1
ATOM 805 C CA . GLU A 1 105 ? -1.472 -12.148 -17.078 1 98.88 105 GLU A CA 1
ATOM 806 C C . GLU A 1 105 ? -2.607 -12.227 -16.062 1 98.88 105 GLU A C 1
ATOM 808 O O . GLU A 1 105 ? -3.314 -11.234 -15.836 1 98.88 105 GLU A O 1
ATOM 813 N N . LEU A 1 106 ? -2.754 -13.367 -15.484 1 98.75 106 LEU A N 1
ATOM 814 C CA . LEU A 1 106 ? -3.787 -13.555 -14.469 1 98.75 106 LEU A CA 1
ATOM 815 C C . LEU A 1 106 ? -3.496 -12.711 -13.234 1 98.75 106 LEU A C 1
ATOM 817 O O . LEU A 1 106 ? -4.414 -12.164 -12.617 1 98.75 106 LEU A O 1
ATOM 821 N N . GLY A 1 107 ? -2.205 -12.648 -12.828 1 98.81 107 GLY A N 1
ATOM 822 C CA . GLY A 1 107 ? -1.821 -11.766 -11.734 1 98.81 107 GLY A CA 1
ATOM 823 C C . GLY A 1 107 ? -2.225 -10.32 -11.969 1 98.81 107 GLY A C 1
ATOM 824 O O . GLY A 1 107 ? -2.762 -9.672 -11.07 1 98.81 107 GLY A O 1
ATOM 825 N N . GLU A 1 108 ? -2.021 -9.844 -13.195 1 98.75 108 GLU A N 1
ATOM 826 C CA . GLU A 1 108 ? -2.373 -8.477 -13.562 1 98.75 108 GLU A CA 1
ATOM 827 C C . GLU A 1 108 ? -3.883 -8.266 -13.539 1 98.75 108 GLU A C 1
ATOM 829 O O . GLU A 1 108 ? -4.363 -7.199 -13.156 1 98.75 108 GLU A O 1
ATOM 834 N N . GLU A 1 109 ? -4.582 -9.266 -13.914 1 98.44 109 GLU A N 1
ATOM 835 C CA . GLU A 1 109 ? -6.039 -9.203 -13.969 1 98.44 109 GLU A CA 1
ATOM 836 C C . GLU A 1 109 ? -6.641 -9.227 -12.562 1 98.44 109 GLU A C 1
ATOM 838 O O . GLU A 1 109 ? -7.629 -8.539 -12.297 1 98.44 109 GLU A O 1
ATOM 843 N N . ILE A 1 110 ? -6.043 -9.945 -11.641 1 98.62 110 ILE A N 1
ATOM 844 C CA . ILE A 1 110 ? -6.707 -10.32 -10.391 1 98.62 110 ILE A CA 1
ATOM 845 C C . ILE A 1 110 ? -6.188 -9.453 -9.25 1 98.62 110 ILE A C 1
ATOM 847 O O . ILE A 1 110 ? -6.898 -9.219 -8.266 1 98.62 110 ILE A O 1
ATOM 851 N N . CYS A 1 111 ? -4.973 -9.031 -9.289 1 98.81 111 CYS A N 1
ATOM 852 C CA . CYS A 1 111 ? -4.348 -8.305 -8.195 1 98.81 111 CYS A CA 1
ATOM 853 C C . CYS A 1 111 ? -5.086 -7 -7.918 1 98.81 111 CYS A C 1
ATOM 855 O O . CYS A 1 111 ? -5.105 -6.102 -8.758 1 98.81 111 CYS A O 1
ATOM 857 N N . HIS A 1 112 ? -5.629 -6.863 -6.734 1 98.69 112 HIS A N 1
ATOM 858 C CA . HIS A 1 112 ? -6.445 -5.715 -6.355 1 98.69 112 HIS A CA 1
ATOM 859 C C . HIS A 1 112 ? -5.594 -4.461 -6.199 1 98.69 112 HIS A C 1
ATOM 861 O O . HIS A 1 112 ? -6.051 -3.354 -6.5 1 98.69 112 HIS A O 1
ATOM 867 N N . VAL A 1 113 ? -4.398 -4.59 -5.672 1 98.88 113 VAL A N 1
ATOM 868 C CA . VAL A 1 113 ? -3.502 -3.445 -5.555 1 98.88 113 VAL A CA 1
ATOM 869 C C . VAL A 1 113 ? -3.109 -2.947 -6.941 1 98.88 113 VAL A C 1
ATOM 871 O O . VAL A 1 113 ? -3.139 -1.743 -7.207 1 98.88 113 VAL A O 1
ATOM 874 N N . HIS A 1 114 ? -2.832 -3.885 -7.855 1 98.88 114 HIS A N 1
ATOM 875 C CA . HIS A 1 114 ? -2.559 -3.551 -9.25 1 98.88 114 HIS A CA 1
ATOM 876 C C . HIS A 1 114 ? -3.693 -2.727 -9.852 1 98.88 114 HIS A C 1
ATOM 878 O O . HIS A 1 114 ? -3.447 -1.734 -10.539 1 98.88 114 HIS A O 1
ATOM 884 N N . ALA A 1 115 ? -4.879 -3.033 -9.539 1 98.75 115 ALA A N 1
ATOM 885 C CA . ALA A 1 115 ? -6.07 -2.455 -10.148 1 98.75 115 ALA A CA 1
ATOM 886 C C . ALA A 1 115 ? -6.207 -0.975 -9.797 1 98.75 115 ALA A C 1
ATOM 888 O O . ALA A 1 115 ? -6.816 -0.207 -10.547 1 98.75 115 ALA A O 1
ATOM 889 N N . VAL A 1 116 ? -5.617 -0.562 -8.672 1 98.75 116 VAL A N 1
ATOM 890 C CA . VAL A 1 116 ? -5.895 0.797 -8.219 1 98.75 116 VAL A CA 1
ATOM 891 C C . VAL A 1 116 ? -4.641 1.656 -8.367 1 98.75 116 VAL A C 1
ATOM 893 O O . VAL A 1 116 ? -4.645 2.84 -8.023 1 98.75 116 VAL A O 1
ATOM 896 N N . LEU A 1 117 ? -3.539 1.092 -8.852 1 98.81 117 LEU A N 1
ATOM 897 C CA . LEU A 1 117 ? -2.35 1.884 -9.148 1 98.81 117 LEU A CA 1
ATOM 898 C C . LEU A 1 117 ? -2.473 2.568 -10.5 1 98.81 117 LEU A C 1
ATOM 900 O O . LEU A 1 117 ? -3.082 2.023 -11.422 1 98.81 117 LEU A O 1
ATOM 904 N N . ASP A 1 118 ? -1.905 3.773 -10.594 1 98.25 118 ASP A N 1
ATOM 905 C CA . ASP A 1 118 ? -1.727 4.383 -11.914 1 98.25 118 ASP A CA 1
ATOM 906 C C . ASP A 1 118 ? -0.986 3.439 -12.859 1 98.25 118 ASP A C 1
ATOM 908 O O . ASP A 1 118 ? -0 2.811 -12.469 1 98.25 118 ASP A O 1
ATOM 912 N N . SER A 1 119 ? -1.455 3.307 -14.078 1 97.75 119 SER A N 1
ATOM 913 C CA . SER A 1 119 ? -0.882 2.346 -15.016 1 97.75 119 SER A CA 1
ATOM 914 C C . SER A 1 119 ? 0.58 2.664 -15.305 1 97.75 119 SER A C 1
ATOM 916 O O . SER A 1 119 ? 1.348 1.782 -15.695 1 97.75 119 SER A O 1
ATOM 918 N N . ALA A 1 120 ? 0.978 3.875 -15.078 1 97.5 120 ALA A N 1
ATOM 919 C CA . ALA A 1 120 ? 2.352 4.293 -15.344 1 97.5 120 ALA A CA 1
ATOM 920 C C . ALA A 1 120 ? 3.33 3.609 -14.398 1 97.5 120 ALA A C 1
ATOM 922 O O . ALA A 1 120 ? 4.531 3.545 -14.672 1 97.5 120 ALA A O 1
ATOM 923 N N . VAL A 1 121 ? 2.812 3.043 -13.25 1 98.56 121 VAL A N 1
ATOM 924 C CA . VAL A 1 121 ? 3.742 2.447 -12.297 1 98.56 121 VAL A CA 1
ATOM 925 C C . VAL A 1 121 ? 3.441 0.959 -12.141 1 98.56 121 VAL A C 1
ATOM 927 O O . VAL A 1 121 ? 3.9 0.323 -11.188 1 98.56 121 VAL A O 1
ATOM 930 N N . HIS A 1 122 ? 2.602 0.415 -13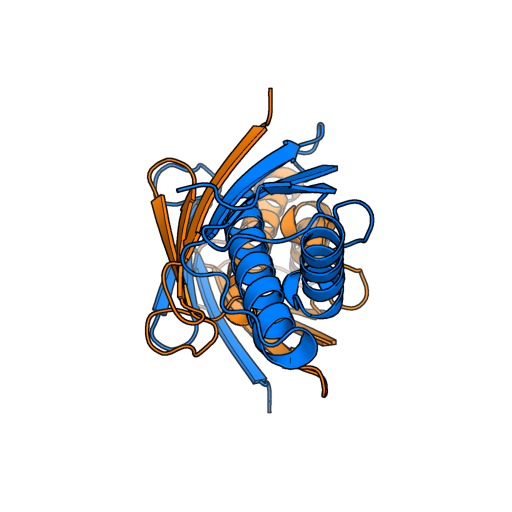.047 1 98.88 122 HIS A N 1
ATOM 931 C CA . HIS A 1 122 ? 2.439 -1.034 -13.047 1 98.88 122 HIS A CA 1
ATOM 932 C C . HIS A 1 122 ? 3.787 -1.739 -13.18 1 98.88 122 HIS A C 1
ATOM 934 O O . HIS A 1 122 ? 4.637 -1.323 -13.969 1 98.88 122 HIS A O 1
ATOM 940 N N . ALA A 1 123 ? 3.904 -2.812 -12.492 1 98.94 123 ALA A N 1
ATOM 941 C CA . ALA A 1 123 ? 5.184 -3.518 -12.461 1 98.94 123 ALA A CA 1
ATOM 942 C C . ALA A 1 123 ? 5.48 -4.184 -13.797 1 98.94 123 ALA A C 1
ATOM 944 O O . ALA A 1 123 ? 4.59 -4.762 -14.422 1 98.94 123 ALA A O 1
ATOM 945 N N . ASP A 1 124 ? 6.66 -4.055 -14.305 1 98.88 124 ASP A N 1
ATOM 946 C CA . ASP A 1 124 ? 7.195 -4.973 -15.305 1 98.88 124 ASP A CA 1
ATOM 947 C C . ASP A 1 124 ? 7.543 -6.32 -14.68 1 98.88 124 ASP A C 1
ATOM 949 O O . ASP A 1 124 ? 8.367 -6.395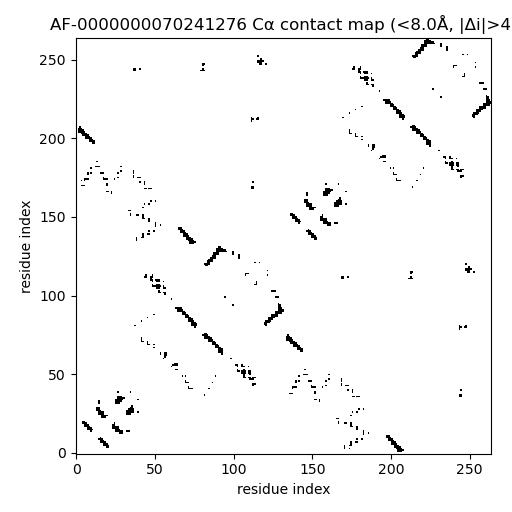 -13.773 1 98.88 124 ASP A O 1
ATOM 953 N N . VAL A 1 125 ? 6.961 -7.426 -15.219 1 98.94 125 VAL A N 1
ATOM 954 C CA . VAL A 1 125 ? 7.004 -8.68 -14.477 1 98.94 125 VAL A CA 1
ATOM 955 C C . VAL A 1 125 ? 7.75 -9.734 -15.297 1 98.94 125 VAL A C 1
ATOM 957 O O . VAL A 1 125 ? 7.48 -9.906 -16.484 1 98.94 125 VAL A O 1
ATOM 960 N N . GLU A 1 126 ? 8.648 -10.32 -14.656 1 98.75 126 GLU A N 1
ATOM 961 C CA . GLU A 1 126 ? 9.273 -11.547 -15.148 1 98.75 126 GLU A CA 1
ATOM 962 C C . GLU A 1 126 ? 9.062 -12.703 -14.172 1 98.75 126 GLU A C 1
ATOM 964 O O . GLU A 1 126 ? 8.805 -12.484 -12.992 1 98.75 126 GLU A O 1
ATOM 969 N N . ALA A 1 127 ? 9.164 -13.93 -14.734 1 98.81 127 ALA A N 1
ATOM 970 C CA . ALA A 1 127 ? 9 -15.094 -13.859 1 98.81 127 ALA A CA 1
ATOM 971 C C . ALA A 1 127 ? 9.891 -16.25 -14.312 1 98.81 127 ALA A C 1
ATOM 973 O O . ALA A 1 127 ? 10.18 -16.391 -15.5 1 98.81 127 ALA A O 1
ATOM 974 N N . THR A 1 128 ? 10.375 -16.922 -13.352 1 98.75 128 THR A N 1
ATOM 975 C CA . THR A 1 128 ?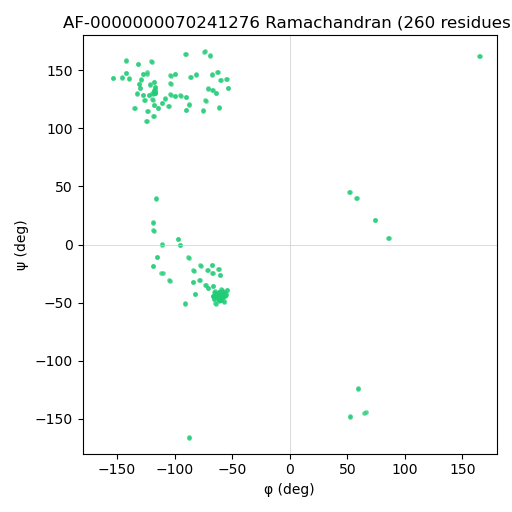 11.172 -18.125 -13.562 1 98.75 128 THR A CA 1
ATOM 976 C C . THR A 1 128 ? 10.508 -19.344 -12.914 1 98.75 128 THR A C 1
ATOM 978 O O . THR A 1 128 ? 10.203 -19.328 -11.719 1 98.75 128 THR A O 1
ATOM 981 N N . ALA A 1 129 ? 10.273 -20.375 -13.68 1 98.62 129 ALA A N 1
ATOM 982 C CA . ALA A 1 129 ? 9.688 -21.625 -13.172 1 98.62 129 ALA A CA 1
ATOM 983 C C . ALA A 1 129 ? 10.766 -22.594 -12.711 1 98.62 129 ALA A C 1
ATOM 985 O O . ALA A 1 129 ? 11.953 -22.375 -12.961 1 98.62 129 ALA A O 1
ATOM 986 N N . ASN A 1 130 ? 10.32 -23.594 -11.938 1 98.38 130 ASN A N 1
ATOM 987 C CA . ASN A 1 130 ? 11.25 -24.594 -11.414 1 98.38 130 ASN A CA 1
ATOM 988 C C . ASN A 1 130 ? 12.438 -23.953 -10.711 1 98.38 130 ASN A C 1
ATOM 990 O O . ASN A 1 130 ? 13.586 -24.328 -10.938 1 98.38 130 ASN A O 1
ATOM 994 N N . ALA A 1 131 ? 12.195 -23.031 -9.938 1 98.25 131 ALA A N 1
ATOM 995 C CA . ALA A 1 131 ? 13.234 -22.156 -9.414 1 98.25 131 ALA A CA 1
ATOM 996 C C . ALA A 1 131 ? 13.852 -22.75 -8.148 1 98.25 131 ALA A C 1
ATOM 998 O O . ALA A 1 131 ? 14.867 -22.25 -7.656 1 98.25 131 ALA A O 1
ATOM 999 N N . PHE A 1 132 ? 13.359 -23.75 -7.512 1 96.06 132 PHE A N 1
ATOM 1000 C CA . PHE A 1 132 ? 13.859 -24.328 -6.273 1 96.06 132 PHE A CA 1
ATOM 1001 C C . PHE A 1 132 ? 14.062 -25.828 -6.422 1 96.06 132 PHE A C 1
ATOM 1003 O O . PHE A 1 132 ? 13.383 -26.469 -7.23 1 96.06 132 PHE A O 1
ATOM 1010 N N . MET B 1 1 ? 20.906 1.479 -10.273 1 76.62 1 MET B N 1
ATOM 1011 C CA . MET B 1 1 ? 20.578 0.792 -9.023 1 76.62 1 MET B CA 1
ATOM 1012 C C . MET B 1 1 ? 19.203 1.208 -8.516 1 76.62 1 MET B C 1
ATOM 1014 O O . MET B 1 1 ? 18.797 2.363 -8.672 1 76.62 1 MET B O 1
ATOM 1018 N N . SER B 1 2 ? 18.281 0.173 -8.109 1 95.06 2 SER B N 1
ATOM 1019 C CA . SER B 1 2 ? 16.922 0.495 -7.664 1 95.06 2 SER B CA 1
ATOM 1020 C C . SER B 1 2 ? 16.938 1.242 -6.336 1 95.06 2 SER B C 1
ATOM 1022 O O . SER B 1 2 ? 17.859 1.06 -5.527 1 95.06 2 SER B O 1
ATOM 1024 N N . ASP B 1 3 ? 16.062 2.139 -6.082 1 98 3 ASP B N 1
ATOM 1025 C CA . ASP B 1 3 ? 15.969 2.912 -4.848 1 98 3 ASP B CA 1
ATOM 1026 C C . ASP B 1 3 ? 15.32 2.09 -3.736 1 98 3 ASP B C 1
ATOM 1028 O O . ASP B 1 3 ? 15.594 2.309 -2.555 1 98 3 ASP B O 1
ATOM 1032 N N . ILE B 1 4 ? 14.43 1.169 -4.082 1 98.62 4 ILE B N 1
ATOM 1033 C CA . ILE B 1 4 ? 13.719 0.303 -3.146 1 98.62 4 ILE B CA 1
ATOM 1034 C C . ILE B 1 4 ? 13.828 -1.149 -3.604 1 98.62 4 ILE B C 1
ATOM 1036 O O . ILE B 1 4 ? 13.703 -1.444 -4.793 1 98.62 4 ILE B O 1
ATOM 1040 N N . GLU B 1 5 ? 14.117 -1.98 -2.666 1 98.75 5 GLU B N 1
ATOM 1041 C CA . GLU B 1 5 ? 14.117 -3.422 -2.896 1 98.75 5 GLU B CA 1
ATOM 1042 C C . GLU B 1 5 ? 13.359 -4.156 -1.796 1 98.75 5 GLU B C 1
ATOM 1044 O O . GLU B 1 5 ? 13.555 -3.883 -0.609 1 98.75 5 GLU B O 1
ATOM 1049 N N . THR B 1 6 ? 12.453 -5.016 -2.182 1 98.88 6 THR B N 1
ATOM 1050 C CA . THR B 1 6 ? 11.758 -5.879 -1.233 1 98.88 6 THR B CA 1
ATOM 1051 C C . THR B 1 6 ? 11.766 -7.328 -1.716 1 98.88 6 THR B C 1
ATOM 1053 O O . THR B 1 6 ? 11.969 -7.59 -2.902 1 98.88 6 THR B O 1
ATOM 1056 N N . THR B 1 7 ? 11.641 -8.25 -0.794 1 98.94 7 THR B N 1
ATOM 1057 C CA . THR B 1 7 ? 11.484 -9.672 -1.094 1 98.94 7 THR B CA 1
ATOM 1058 C C . THR B 1 7 ? 10.258 -10.242 -0.384 1 98.94 7 THR B C 1
ATOM 1060 O O . THR B 1 7 ? 10.078 -10.031 0.818 1 98.94 7 THR B O 1
ATOM 1063 N N . THR B 1 8 ? 9.445 -10.891 -1.108 1 98.94 8 THR B N 1
ATOM 1064 C CA . THR B 1 8 ? 8.227 -11.508 -0.597 1 98.94 8 THR B CA 1
ATOM 1065 C C . THR B 1 8 ? 8.273 -13.023 -0.767 1 98.94 8 THR B C 1
ATOM 1067 O O . THR B 1 8 ? 8.555 -13.516 -1.859 1 98.94 8 THR B O 1
ATOM 1070 N N . ILE B 1 9 ? 7.984 -13.727 0.296 1 98.88 9 ILE B N 1
ATOM 1071 C CA . ILE B 1 9 ? 7.984 -15.188 0.259 1 98.88 9 ILE B CA 1
ATOM 1072 C C . ILE B 1 9 ? 6.582 -15.711 0.571 1 98.88 9 ILE B C 1
ATOM 1074 O O . ILE B 1 9 ? 6.023 -15.406 1.627 1 98.88 9 ILE B O 1
ATOM 1078 N N . ASN B 1 10 ? 6.043 -16.406 -0.325 1 98.81 10 ASN B N 1
ATOM 1079 C CA . ASN B 1 10 ? 4.77 -17.094 -0.178 1 98.81 10 ASN B CA 1
ATOM 1080 C C . ASN B 1 10 ? 4.934 -18.609 -0.331 1 98.81 10 ASN B C 1
ATOM 1082 O O . ASN B 1 10 ? 5.203 -19.094 -1.428 1 98.81 10 ASN B O 1
ATOM 1086 N N . GLU B 1 11 ? 4.777 -19.297 0.721 1 97.12 11 GLU B N 1
ATOM 1087 C CA . GLU B 1 11 ? 5 -20.734 0.668 1 97.12 11 GLU B CA 1
ATOM 1088 C C . GLU B 1 11 ? 3.707 -21.484 0.344 1 97.12 11 GLU B C 1
ATOM 1090 O O . GLU B 1 11 ? 3.711 -22.422 -0.46 1 97.12 11 GLU B O 1
ATOM 1095 N N . GLU B 1 12 ? 2.695 -21.125 1.112 1 89.56 12 GLU B N 1
ATOM 1096 C CA . GLU B 1 12 ? 1.407 -21.766 0.865 1 89.56 12 GLU B CA 1
ATOM 1097 C C . GLU B 1 12 ? 0.257 -20.781 1.05 1 89.56 12 GLU B C 1
ATOM 1099 O O . GLU B 1 12 ? 0.419 -19.734 1.7 1 89.56 12 GLU B O 1
ATOM 1104 N N . LYS B 1 13 ? -0.798 -21.094 0.463 1 93.25 13 LYS B N 1
ATOM 1105 C CA . LYS B 1 13 ? -2.025 -20.312 0.556 1 93.25 13 LYS B CA 1
ATOM 1106 C C . LYS B 1 13 ? -1.767 -18.844 0.211 1 93.25 13 LYS B C 1
ATOM 1108 O O . LYS B 1 13 ? -0.974 -18.531 -0.684 1 93.25 13 LYS B O 1
ATOM 1113 N N . TYR B 1 14 ? -2.471 -17.922 0.798 1 98.25 14 TYR B N 1
ATOM 1114 C CA . TYR B 1 14 ? -2.428 -16.516 0.412 1 98.25 14 TYR B CA 1
ATOM 1115 C C . TYR B 1 14 ? -1.884 -15.648 1.545 1 98.25 14 TYR B C 1
ATOM 1117 O O . TYR B 1 14 ? -2.457 -14.609 1.873 1 98.25 14 TYR B O 1
ATOM 1125 N N . HIS B 1 15 ? -0.866 -16.203 2.225 1 98.5 15 HIS B N 1
ATOM 1126 C CA . HIS B 1 15 ? -0.094 -15.492 3.242 1 98.5 15 HIS B CA 1
ATOM 1127 C C . HIS B 1 15 ? 1.367 -15.359 2.828 1 98.5 15 HIS B C 1
ATOM 1129 O O . HIS B 1 15 ? 1.983 -16.328 2.383 1 98.5 15 HIS B O 1
ATOM 1135 N N . ALA B 1 16 ? 1.952 -14.219 2.992 1 98.69 16 ALA B N 1
ATOM 1136 C CA . ALA B 1 16 ? 3.344 -13.984 2.615 1 98.69 16 ALA B CA 1
ATOM 1137 C C . ALA B 1 16 ? 4.043 -13.078 3.625 1 98.69 16 ALA B C 1
ATOM 1139 O O . ALA B 1 16 ? 3.398 -12.258 4.281 1 98.69 16 ALA B O 1
ATOM 1140 N N . PHE B 1 17 ? 5.258 -13.305 3.777 1 98.56 17 PHE B N 1
ATOM 1141 C CA . PHE B 1 17 ? 6.141 -12.367 4.457 1 98.56 17 PHE B CA 1
ATOM 1142 C C . PHE B 1 17 ? 6.93 -11.539 3.451 1 98.56 17 PHE B C 1
ATOM 1144 O O . PHE B 1 17 ? 7.547 -12.094 2.535 1 98.56 17 PHE B O 1
ATOM 1151 N N . SER B 1 18 ? 6.859 -10.266 3.631 1 98.69 18 SER B N 1
ATOM 1152 C CA . SER B 1 18 ? 7.621 -9.359 2.775 1 98.69 18 SER B CA 1
ATOM 1153 C C . SER B 1 18 ? 8.641 -8.562 3.584 1 98.69 18 SER B C 1
ATOM 1155 O O . SER B 1 18 ? 8.32 -8.023 4.641 1 98.69 18 SER B O 1
ATOM 1157 N N . ARG B 1 19 ? 9.789 -8.547 3.094 1 98.5 19 ARG B N 1
ATOM 1158 C CA . ARG B 1 19 ? 10.859 -7.793 3.75 1 98.5 19 ARG B C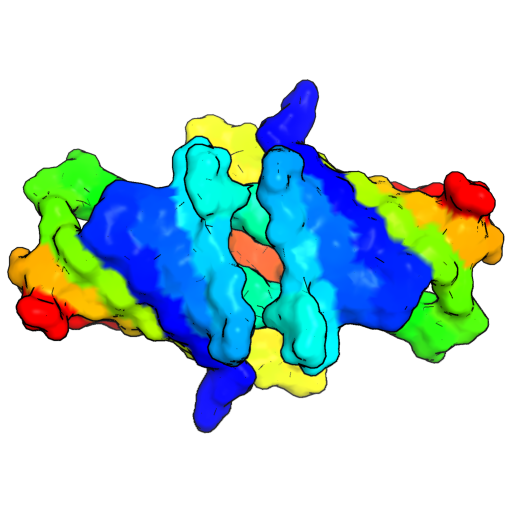A 1
ATOM 1159 C C . ARG B 1 19 ? 11.141 -6.484 3.02 1 98.5 19 ARG B C 1
ATOM 1161 O O . ARG B 1 19 ? 11.289 -6.473 1.796 1 98.5 19 ARG B O 1
ATOM 1168 N N . ALA B 1 20 ? 11.164 -5.453 3.676 1 97.94 20 ALA B N 1
ATOM 1169 C CA . ALA B 1 20 ? 11.609 -4.133 3.238 1 97.94 20 ALA B CA 1
ATOM 1170 C C . ALA B 1 20 ? 12.703 -3.59 4.152 1 97.94 20 ALA B C 1
ATOM 1172 O O . ALA B 1 20 ? 12.414 -3.08 5.238 1 97.94 20 ALA B O 1
ATOM 1173 N N . GLY B 1 21 ? 13.938 -3.594 3.662 1 95.69 21 GLY B N 1
ATOM 1174 C CA . GLY B 1 21 ? 15.039 -3.332 4.574 1 95.69 21 GLY B CA 1
ATOM 1175 C C . GLY B 1 21 ? 15.117 -4.328 5.715 1 95.69 21 GLY B C 1
ATOM 1176 O O . GLY B 1 21 ? 15.141 -5.539 5.488 1 95.69 21 GLY B O 1
ATOM 1177 N N . GLU B 1 22 ? 15.094 -3.834 6.918 1 96.94 22 GLU B N 1
ATOM 1178 C CA . GLU B 1 22 ? 15.195 -4.707 8.086 1 96.94 22 GLU B CA 1
ATOM 1179 C C . GLU B 1 22 ? 13.812 -5.062 8.625 1 96.94 22 GLU B C 1
ATOM 1181 O O . GLU B 1 22 ? 13.695 -5.77 9.625 1 96.94 22 GLU B O 1
ATOM 1186 N N . PHE B 1 23 ? 12.773 -4.586 8.055 1 98.38 23 PHE B N 1
ATOM 1187 C CA . PHE B 1 23 ? 11.414 -4.762 8.539 1 98.38 23 PHE B CA 1
ATOM 1188 C C . PHE B 1 23 ? 10.703 -5.871 7.777 1 98.38 23 PHE B C 1
ATOM 1190 O O . PHE B 1 23 ? 10.953 -6.074 6.59 1 98.38 23 PHE B O 1
ATOM 1197 N N . GLU B 1 24 ? 9.852 -6.566 8.461 1 98.25 24 GLU B N 1
ATOM 1198 C CA . GLU B 1 24 ? 9.047 -7.633 7.863 1 98.25 24 GLU B CA 1
ATOM 1199 C C . GLU B 1 24 ? 7.559 -7.316 7.957 1 98.25 24 GLU B C 1
ATOM 1201 O O . GLU B 1 24 ? 7.078 -6.871 9 1 98.25 24 GLU B O 1
ATOM 1206 N N . LEU B 1 25 ? 6.871 -7.477 6.91 1 98.31 25 LEU B N 1
ATOM 1207 C CA . LEU B 1 25 ? 5.422 -7.344 6.832 1 98.31 25 LEU B CA 1
ATOM 1208 C C . LEU B 1 25 ? 4.762 -8.695 6.602 1 98.31 25 LEU B C 1
ATOM 1210 O O . LEU B 1 25 ? 5.098 -9.398 5.645 1 98.31 25 LEU B O 1
ATOM 1214 N N . SER B 1 26 ? 3.895 -9.062 7.512 1 98.44 26 SER B N 1
ATOM 1215 C CA . SER B 1 26 ? 3.029 -10.211 7.285 1 98.44 26 SER B CA 1
ATOM 1216 C C . SER B 1 26 ? 1.723 -9.805 6.617 1 98.44 26 SER B C 1
ATOM 1218 O O . SER B 1 26 ? 0.944 -9.031 7.184 1 98.44 26 SER B O 1
ATOM 1220 N N . ILE B 1 27 ? 1.46 -10.258 5.406 1 98.75 27 ILE B N 1
ATOM 1221 C CA . ILE B 1 27 ? 0.274 -9.898 4.633 1 98.75 27 ILE B CA 1
ATOM 1222 C C . ILE B 1 27 ? -0.501 -11.164 4.266 1 98.75 27 ILE B C 1
ATOM 1224 O O . ILE B 1 27 ? 0.082 -12.141 3.785 1 98.75 27 ILE B O 1
ATOM 1228 N N . ASP B 1 28 ? -1.778 -11.133 4.57 1 98.75 28 ASP B N 1
ATOM 1229 C CA . ASP B 1 28 ? -2.611 -12.32 4.406 1 98.75 28 ASP B CA 1
ATOM 1230 C C . ASP B 1 28 ? -3.936 -11.969 3.729 1 98.75 28 ASP B C 1
ATOM 1232 O O . ASP B 1 28 ? -4.773 -11.281 4.309 1 98.75 28 ASP B O 1
ATOM 1236 N N . ALA B 1 29 ? -4.148 -12.5 2.613 1 98.25 29 ALA B N 1
ATOM 1237 C CA . ALA B 1 29 ? -5.359 -12.18 1.858 1 98.25 29 ALA B CA 1
ATOM 1238 C C . ALA B 1 29 ? -6.613 -12.555 2.648 1 98.25 29 ALA B C 1
ATOM 1240 O O . ALA B 1 29 ? -7.66 -11.922 2.494 1 98.25 29 ALA B O 1
ATOM 1241 N N . SER B 1 30 ? -6.508 -13.531 3.551 1 95.62 30 SER B N 1
ATOM 1242 C CA . SER B 1 30 ? -7.66 -13.969 4.332 1 95.62 30 SER B CA 1
ATOM 1243 C C . SER B 1 30 ? -7.879 -13.078 5.551 1 95.62 30 SER B C 1
ATOM 1245 O O . SER B 1 30 ? -8.945 -13.117 6.168 1 95.62 30 SER B O 1
ATOM 1247 N N . GLY B 1 31 ? -6.875 -12.398 5.992 1 95.56 31 GLY B N 1
ATOM 1248 C CA . GLY B 1 31 ? -6.969 -11.547 7.168 1 95.56 31 GLY B CA 1
ATOM 1249 C C . GLY B 1 31 ? -6.742 -12.289 8.469 1 95.56 31 GLY B C 1
ATOM 1250 O O . GLY B 1 31 ? -6.871 -11.719 9.547 1 95.56 31 GLY B O 1
ATOM 1251 N N . ASN B 1 32 ? -6.387 -13.539 8.391 1 95.56 32 ASN B N 1
ATOM 1252 C CA . ASN B 1 32 ? -6.27 -14.359 9.594 1 95.56 32 ASN B CA 1
ATOM 1253 C C . ASN B 1 32 ? -4.926 -14.141 10.289 1 95.56 32 ASN B C 1
ATOM 1255 O O . ASN B 1 32 ? -4.863 -14.055 11.516 1 95.56 32 ASN B O 1
ATOM 1259 N N . ASP B 1 33 ? -3.861 -14.07 9.531 1 96.31 33 ASP B N 1
ATOM 1260 C CA . ASP B 1 33 ? -2.521 -14.008 10.109 1 96.31 33 ASP B CA 1
ATOM 1261 C C . ASP B 1 33 ? -1.819 -12.703 9.719 1 96.31 33 ASP B C 1
ATOM 1263 O O . ASP B 1 33 ? -0.595 -12.602 9.82 1 96.31 33 ASP B O 1
ATOM 1267 N N . GLY B 1 34 ? -2.557 -11.758 9.305 1 97.88 34 GLY B N 1
ATOM 1268 C CA . GLY B 1 34 ? -2.115 -10.438 8.898 1 97.88 34 GLY B CA 1
ATOM 1269 C C . GLY B 1 34 ? -3.17 -9.664 8.125 1 97.88 34 GLY B C 1
ATOM 1270 O O . GLY B 1 34 ? -4.195 -10.227 7.734 1 97.88 34 GLY B O 1
ATOM 1271 N N . PRO B 1 35 ? -2.998 -8.383 8.031 1 98.69 35 PRO B N 1
ATOM 1272 C CA . PRO B 1 35 ? -3.932 -7.605 7.215 1 98.69 35 PRO B CA 1
ATOM 1273 C C . PRO B 1 35 ? -3.896 -8 5.738 1 98.69 35 PRO B C 1
ATOM 1275 O O . PRO B 1 35 ? -2.867 -8.469 5.246 1 98.69 35 PRO B O 1
ATOM 1278 N N . SER B 1 36 ? -5.02 -7.883 5.074 1 98.69 36 SER B N 1
ATOM 1279 C CA . SER B 1 36 ? -5.078 -8.117 3.635 1 98.69 36 SER B CA 1
ATOM 1280 C C . SER B 1 36 ? -4.336 -7.023 2.867 1 98.69 36 SER B C 1
ATOM 1282 O O . SER B 1 36 ? -4.102 -5.938 3.396 1 98.69 36 SER B O 1
ATOM 1284 N N . PRO B 1 37 ? -4.012 -7.309 1.598 1 98.81 37 PRO B N 1
ATOM 1285 C CA . PRO B 1 37 ? -3.328 -6.285 0.804 1 98.81 37 PRO B CA 1
ATOM 1286 C C . PRO B 1 37 ? -4.109 -4.977 0.729 1 98.81 37 PRO B C 1
ATOM 1288 O O . PRO B 1 37 ? -3.525 -3.896 0.832 1 98.81 37 PRO B O 1
ATOM 1291 N N . ASN B 1 38 ? -5.465 -5.047 0.559 1 98.88 38 ASN B N 1
ATOM 1292 C CA . ASN B 1 38 ? -6.277 -3.834 0.522 1 98.88 38 ASN B CA 1
ATOM 1293 C C . ASN B 1 38 ? -6.207 -3.072 1.843 1 98.88 38 ASN B C 1
ATOM 1295 O O . ASN B 1 38 ? -6.133 -1.844 1.852 1 98.88 38 ASN B O 1
ATOM 1299 N N . GLU B 1 39 ? -6.266 -3.783 2.975 1 98.88 39 GLU B N 1
ATOM 1300 C CA . GLU B 1 39 ? -6.148 -3.145 4.281 1 98.88 39 GLU B CA 1
ATOM 1301 C C . GLU B 1 39 ? -4.789 -2.471 4.449 1 98.88 39 GLU B C 1
ATOM 1303 O O . GLU B 1 39 ? -4.703 -1.354 4.965 1 98.88 39 GLU B O 1
ATOM 1308 N N . VAL B 1 40 ? -3.709 -3.125 4.016 1 98.88 40 VAL B N 1
ATOM 1309 C CA . VAL B 1 40 ? -2.361 -2.568 4.086 1 98.88 40 VAL B CA 1
ATOM 1310 C C . VAL B 1 40 ? -2.283 -1.301 3.236 1 98.88 40 VAL B C 1
ATOM 1312 O O . VAL B 1 40 ? -1.745 -0.283 3.68 1 98.88 40 VAL B O 1
ATOM 1315 N N . LEU B 1 41 ? -2.852 -1.337 2.043 1 98.94 41 LEU B N 1
ATOM 1316 C CA . LEU B 1 41 ? -2.814 -0.184 1.148 1 98.94 41 LEU B CA 1
ATOM 1317 C C . LEU B 1 41 ? -3.514 1.016 1.78 1 98.94 41 LEU B C 1
ATOM 1319 O O . LEU B 1 41 ? -2.973 2.123 1.782 1 98.94 41 LEU B O 1
ATOM 1323 N N . VAL B 1 42 ? -4.715 0.809 2.338 1 98.94 42 VAL B N 1
ATOM 1324 C CA . VAL B 1 42 ? -5.492 1.896 2.922 1 98.94 42 VAL B CA 1
ATOM 1325 C C . VAL B 1 42 ? -4.75 2.475 4.125 1 98.94 42 VAL B C 1
ATOM 1327 O O . VAL B 1 42 ? -4.656 3.693 4.277 1 98.94 42 VAL B O 1
ATOM 1330 N N . ALA B 1 43 ? -4.168 1.625 4.973 1 98.94 43 ALA B N 1
ATOM 1331 C CA . ALA B 1 43 ? -3.42 2.064 6.145 1 98.94 43 ALA B CA 1
ATOM 1332 C C . ALA B 1 43 ? -2.172 2.844 5.738 1 98.94 43 ALA B C 1
ATOM 1334 O O . ALA B 1 43 ? -1.851 3.873 6.34 1 98.94 43 ALA B O 1
ATOM 1335 N N . ASP B 1 44 ? -1.466 2.322 4.758 1 98.94 44 ASP B N 1
ATOM 1336 C CA . ASP B 1 44 ? -0.241 2.951 4.273 1 98.94 44 ASP B CA 1
ATOM 1337 C C . ASP B 1 44 ? -0.532 4.32 3.66 1 98.94 44 ASP B C 1
ATOM 1339 O O . ASP B 1 44 ? 0.179 5.289 3.932 1 98.94 44 ASP B O 1
ATOM 1343 N N . TYR B 1 45 ? -1.606 4.375 2.877 1 98.94 45 TYR B N 1
ATOM 1344 C CA . TYR B 1 45 ? -2.037 5.629 2.264 1 98.94 45 TYR B CA 1
ATOM 1345 C C . TYR B 1 45 ? -2.379 6.664 3.326 1 98.94 45 TYR B C 1
ATOM 1347 O O . TYR B 1 45 ? -1.932 7.812 3.25 1 98.94 45 TYR B O 1
ATOM 1355 N N . ALA B 1 46 ? -3.141 6.277 4.312 1 98.94 46 ALA B N 1
ATOM 1356 C CA . ALA B 1 46 ? -3.496 7.18 5.402 1 98.94 46 ALA B CA 1
ATOM 1357 C C . ALA B 1 46 ? -2.252 7.688 6.125 1 98.94 46 ALA B C 1
ATOM 1359 O O . ALA B 1 46 ? -2.16 8.867 6.465 1 98.94 46 ALA B O 1
ATOM 1360 N N . SER B 1 47 ? -1.271 6.812 6.336 1 98.94 47 SER B N 1
ATOM 1361 C CA . SER B 1 47 ? -0.032 7.207 6.996 1 98.94 47 SER B CA 1
ATOM 1362 C C . SER B 1 47 ? 0.744 8.219 6.16 1 98.94 47 SER B C 1
ATOM 1364 O O . SER B 1 47 ? 1.123 9.281 6.656 1 98.94 47 SER B O 1
ATOM 1366 N N . CYS B 1 48 ? 0.93 7.891 4.926 1 98.94 48 CYS B N 1
ATOM 1367 C CA . CYS B 1 48 ? 1.663 8.773 4.023 1 98.94 48 CYS B CA 1
ATOM 1368 C C . CYS B 1 48 ? 1.003 10.141 3.943 1 98.94 48 CYS B C 1
ATOM 1370 O O . CYS B 1 48 ? 1.686 11.164 3.967 1 98.94 48 CYS B O 1
ATOM 1372 N N . PHE B 1 49 ? -0.324 10.117 3.807 1 98.94 49 PHE B N 1
ATOM 1373 C CA . PHE B 1 49 ? -1.071 11.359 3.689 1 98.94 49 PHE B CA 1
ATOM 1374 C C . PHE B 1 49 ? -0.905 12.211 4.945 1 98.94 49 PHE B C 1
ATOM 1376 O O . PHE B 1 49 ? -0.73 13.43 4.859 1 98.94 49 PHE B O 1
ATOM 1383 N N . THR B 1 50 ? -0.971 11.57 6.098 1 98.94 50 THR B N 1
ATOM 1384 C CA . THR B 1 50 ? -0.776 12.25 7.375 1 98.94 50 THR B CA 1
ATOM 1385 C C . THR B 1 50 ? 0.603 12.898 7.438 1 98.94 50 THR B C 1
ATOM 1387 O O . THR B 1 50 ? 0.728 14.07 7.809 1 98.94 50 THR B O 1
ATOM 1390 N N . PHE B 1 51 ? 1.633 12.133 7.008 1 98.88 51 PHE B N 1
ATOM 1391 C CA . PHE B 1 51 ? 2.988 12.672 6.98 1 98.88 51 PHE B CA 1
ATOM 1392 C C . PHE B 1 51 ? 3.086 13.844 6.016 1 98.88 51 PHE B C 1
ATOM 1394 O O . PHE B 1 51 ? 3.74 14.844 6.316 1 98.88 51 PHE B O 1
ATOM 1401 N N . ALA B 1 52 ? 2.488 13.703 4.875 1 98.88 52 ALA B N 1
ATOM 1402 C CA . ALA B 1 52 ? 2.516 14.75 3.852 1 98.88 52 ALA B CA 1
ATOM 1403 C C . ALA B 1 52 ? 1.878 16.031 4.363 1 98.88 52 ALA B C 1
ATOM 1405 O O . ALA B 1 52 ? 2.42 17.125 4.164 1 98.88 52 ALA B O 1
ATOM 1406 N N . CYS B 1 53 ? 0.711 15.875 5.008 1 98.88 53 CYS B N 1
ATOM 1407 C CA . CYS B 1 53 ? 0.072 17.031 5.617 1 98.88 53 CYS B CA 1
ATOM 1408 C C . CYS B 1 53 ? 1.002 17.703 6.621 1 98.88 53 CYS B C 1
ATOM 1410 O O . CYS B 1 53 ? 1.152 18.922 6.617 1 98.88 53 CYS B O 1
ATOM 1412 N N . ARG B 1 54 ? 1.589 16.906 7.516 1 98.81 54 ARG B N 1
ATOM 1413 C CA . ARG B 1 54 ? 2.475 17.438 8.555 1 98.81 54 ARG B CA 1
ATOM 1414 C C . ARG B 1 54 ? 3.67 18.156 7.934 1 98.81 54 ARG B C 1
ATOM 1416 O O . ARG B 1 54 ? 4.008 19.266 8.344 1 98.81 54 ARG B O 1
ATOM 1423 N N . ALA B 1 55 ? 4.293 17.562 6.941 1 98.56 55 ALA B N 1
ATOM 1424 C CA . ALA B 1 55 ? 5.445 18.156 6.273 1 98.56 55 ALA B CA 1
ATOM 1425 C C . ALA B 1 55 ? 5.066 19.469 5.602 1 98.56 55 ALA B C 1
ATOM 1427 O O . ALA B 1 55 ? 5.789 20.469 5.711 1 98.56 55 ALA B O 1
ATOM 1428 N N . GLY B 1 56 ? 3.977 19.453 4.863 1 98.56 56 GLY B N 1
ATOM 1429 C CA . GLY B 1 56 ? 3.508 20.672 4.211 1 98.56 56 GLY B CA 1
ATOM 1430 C C . GLY B 1 56 ? 3.197 21.781 5.188 1 98.56 56 GLY B C 1
ATOM 1431 O O . GLY B 1 56 ? 3.594 22.938 4.969 1 98.56 56 GLY B O 1
ATOM 1432 N N . ALA B 1 57 ? 2.443 21.422 6.238 1 98.75 57 ALA B N 1
ATOM 1433 C CA . ALA B 1 57 ? 2.086 22.422 7.254 1 98.75 57 ALA B CA 1
ATOM 1434 C C . ALA B 1 57 ? 3.332 23.062 7.848 1 98.75 57 ALA B C 1
ATOM 1436 O O . ALA B 1 57 ? 3.387 24.281 8.008 1 98.75 57 ALA B O 1
ATOM 1437 N N . LYS B 1 58 ? 4.293 22.25 8.148 1 98.31 58 LYS B N 1
ATOM 1438 C CA . LYS B 1 58 ? 5.527 22.75 8.75 1 98.31 58 LYS B CA 1
ATOM 1439 C C . LYS B 1 58 ? 6.301 23.625 7.77 1 98.31 58 LYS B C 1
ATOM 1441 O O . LYS B 1 58 ? 6.715 24.734 8.117 1 98.31 58 LYS B O 1
ATOM 1446 N N . ARG B 1 59 ? 6.426 23.234 6.562 1 98 59 ARG B N 1
ATOM 1447 C CA . ARG B 1 59 ? 7.32 23.875 5.605 1 98 59 ARG B CA 1
ATOM 1448 C C . ARG B 1 59 ? 6.656 25.094 4.957 1 98 59 ARG B C 1
ATOM 1450 O O . ARG B 1 59 ? 7.32 26.094 4.664 1 98 59 ARG B O 1
ATOM 1457 N N . ARG B 1 60 ? 5.32 25.016 4.797 1 98.06 60 ARG B N 1
ATOM 1458 C CA . ARG B 1 60 ? 4.676 2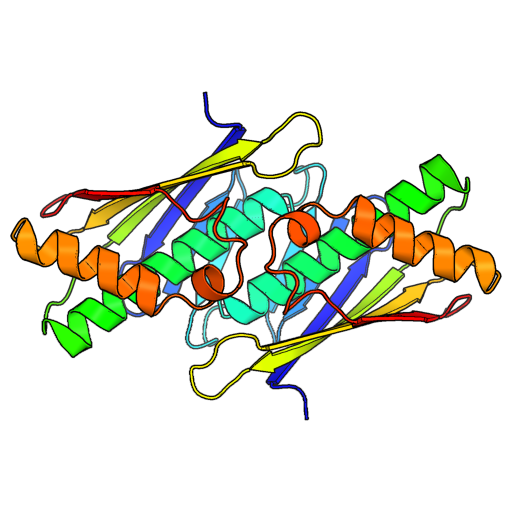6.031 3.973 1 98.06 60 ARG B CA 1
ATOM 1459 C C . ARG B 1 60 ? 3.801 26.938 4.82 1 98.06 60 ARG B C 1
ATOM 1461 O O . ARG B 1 60 ? 3.473 28.062 4.402 1 98.06 60 ARG B O 1
ATOM 1468 N N . LEU B 1 61 ? 3.365 26.453 5.938 1 98 61 LEU B N 1
ATOM 1469 C CA . LEU B 1 61 ? 2.48 27.25 6.777 1 98 61 LEU B CA 1
ATOM 1470 C C . LEU B 1 61 ? 3.15 27.594 8.109 1 98 61 LEU B C 1
ATOM 1472 O O . LEU B 1 61 ? 2.607 28.359 8.906 1 98 61 LEU B O 1
ATOM 1476 N N . GLU B 1 62 ? 4.324 26.938 8.383 1 98 62 GLU B N 1
ATOM 1477 C CA . GLU B 1 62 ? 5.039 27.094 9.648 1 98 62 GLU B CA 1
ATOM 1478 C C . GLU B 1 62 ? 4.152 26.719 10.836 1 98 62 GLU B C 1
ATOM 1480 O O . GLU B 1 62 ? 4.117 27.438 11.836 1 98 62 GLU B O 1
ATOM 1485 N N . VAL B 1 63 ? 3.375 25.672 10.688 1 97.81 63 VAL B N 1
ATOM 1486 C CA . VAL B 1 63 ? 2.465 25.172 11.719 1 97.81 63 VAL B CA 1
ATOM 1487 C C . VAL B 1 63 ? 2.867 23.766 12.141 1 97.81 63 VAL B C 1
ATOM 1489 O O . VAL B 1 63 ? 3.176 22.922 11.289 1 97.81 63 VAL B O 1
ATOM 1492 N N . ASP B 1 64 ? 2.973 23.547 13.422 1 98.31 64 ASP B N 1
ATOM 1493 C CA . ASP B 1 64 ? 3.062 22.203 13.969 1 98.31 64 ASP B CA 1
ATOM 1494 C C . ASP B 1 64 ? 1.674 21.625 14.234 1 98.31 64 ASP B C 1
ATOM 1496 O O . ASP B 1 64 ? 0.912 22.156 15.039 1 98.31 64 ASP B O 1
ATOM 1500 N N . LEU B 1 65 ? 1.347 20.516 13.617 1 98.69 65 LEU B N 1
ATOM 1501 C CA . LEU B 1 65 ? -0.004 19.969 13.688 1 98.69 65 LEU B CA 1
ATOM 1502 C C . LEU B 1 65 ? -0.237 19.266 15.016 1 98.69 65 LEU B C 1
ATOM 1504 O O . LEU B 1 65 ? -1.382 19 15.398 1 98.69 65 LEU B O 1
ATOM 1508 N N . GLY B 1 66 ? 0.887 18.938 15.727 1 98.56 66 GLY B N 1
ATOM 1509 C CA . GLY B 1 66 ? 0.748 18.094 16.906 1 98.56 66 GLY B CA 1
ATOM 1510 C C . GLY B 1 66 ? 0.257 16.688 16.594 1 98.56 66 GLY B C 1
ATOM 1511 O O . GLY B 1 66 ? 0.629 16.109 15.57 1 98.56 66 GLY B O 1
ATOM 1512 N N . LYS B 1 67 ? -0.519 16.156 17.469 1 98.81 67 LYS B N 1
ATOM 1513 C CA . LYS B 1 67 ? -1.091 14.82 17.25 1 98.81 67 LYS B CA 1
ATOM 1514 C C . LYS B 1 67 ? -2.078 14.836 16.078 1 98.81 67 LYS B C 1
ATOM 1516 O O . LYS B 1 67 ? -2.887 15.758 15.953 1 98.81 67 LYS B O 1
ATOM 1521 N N . VAL B 1 68 ? -1.963 13.922 15.242 1 98.94 68 VAL B N 1
ATOM 1522 C CA . VAL B 1 68 ? -2.938 13.742 14.172 1 98.94 68 VAL B CA 1
ATOM 1523 C C . VAL B 1 68 ? -3.447 12.305 14.18 1 98.94 68 VAL B C 1
ATOM 1525 O O . VAL B 1 68 ? -2.656 11.352 14.195 1 98.94 68 VAL B O 1
ATOM 1528 N N . GLU B 1 69 ? -4.695 12.125 14.273 1 98.94 69 GLU B N 1
ATOM 1529 C CA . GLU B 1 69 ? -5.367 10.844 14.07 1 98.94 69 GLU B CA 1
ATOM 1530 C C . GLU B 1 69 ? -6.152 10.828 12.766 1 98.94 69 GLU B C 1
ATOM 1532 O O . GLU B 1 69 ? -6.953 11.734 12.508 1 98.94 69 GLU B O 1
ATOM 1537 N N . THR B 1 70 ? -5.898 9.883 11.938 1 98.94 70 THR B N 1
ATOM 1538 C CA . THR B 1 70 ? -6.602 9.766 10.656 1 98.94 70 THR B CA 1
ATOM 1539 C C . THR B 1 70 ? -7.449 8.492 10.625 1 98.94 70 THR B C 1
ATOM 1541 O O . THR B 1 70 ? -6.926 7.387 10.727 1 98.94 70 THR B O 1
ATOM 1544 N N . GLU B 1 71 ? -8.695 8.641 10.508 1 98.94 71 GLU B N 1
ATOM 1545 C CA . GLU B 1 71 ? -9.609 7.547 10.219 1 98.94 71 GLU B CA 1
ATOM 1546 C C . GLU B 1 71 ? -9.805 7.375 8.711 1 98.94 71 GLU B C 1
ATOM 1548 O O . GLU B 1 71 ? -10.109 8.336 8.008 1 98.94 71 GLU B O 1
ATOM 1553 N N . ALA B 1 72 ? -9.594 6.176 8.281 1 98.94 72 ALA B N 1
ATOM 1554 C CA . ALA B 1 72 ? -9.727 5.875 6.859 1 98.94 72 ALA B CA 1
ATOM 1555 C C . ALA B 1 72 ? -10.773 4.785 6.625 1 98.94 72 ALA B C 1
ATOM 1557 O O . ALA B 1 72 ? -10.852 3.816 7.383 1 98.94 72 ALA B O 1
ATOM 1558 N N . GLU B 1 73 ? -11.562 4.996 5.621 1 98.88 73 GLU B N 1
ATOM 1559 C CA . GLU B 1 73 ? -12.547 4.023 5.16 1 98.88 73 GLU B CA 1
ATOM 1560 C C . GLU B 1 73 ? -12.398 3.754 3.666 1 98.88 73 GLU B C 1
ATOM 1562 O O . GLU B 1 73 ? -12.031 4.648 2.902 1 98.88 73 GLU B O 1
ATOM 1567 N N . ALA B 1 74 ? -12.68 2.531 3.279 1 98.88 74 ALA B N 1
ATOM 1568 C CA . ALA B 1 74 ? -12.688 2.203 1.856 1 98.88 74 ALA B CA 1
ATOM 1569 C C . ALA B 1 74 ? -13.852 1.274 1.518 1 98.88 74 ALA B C 1
ATOM 1571 O O . ALA B 1 74 ? -14.25 0.446 2.338 1 98.88 74 ALA B O 1
ATOM 1572 N N . ASP B 1 75 ? -14.406 1.51 0.337 1 98.81 75 ASP B N 1
ATOM 1573 C CA . ASP B 1 75 ? -15.43 0.634 -0.23 1 98.81 75 ASP B CA 1
ATOM 1574 C C . ASP B 1 75 ? -14.844 -0.249 -1.33 1 98.81 75 ASP B C 1
ATOM 1576 O O . ASP B 1 75 ? -14.023 0.206 -2.129 1 98.81 75 ASP B O 1
ATOM 1580 N N . LEU B 1 76 ? -15.242 -1.492 -1.338 1 98.62 76 LEU B N 1
ATOM 1581 C CA . LEU B 1 76 ? -14.844 -2.445 -2.367 1 98.62 76 LEU B CA 1
ATOM 1582 C C . LEU B 1 76 ? -15.984 -2.689 -3.354 1 98.62 76 LEU B C 1
ATOM 1584 O O . LEU B 1 76 ? -17.156 -2.695 -2.969 1 98.62 76 LEU B O 1
ATOM 1588 N N . ASP B 1 77 ? -15.664 -2.9 -4.582 1 98.19 77 ASP B N 1
ATOM 1589 C CA . ASP B 1 77 ? -16.672 -3.242 -5.574 1 98.19 77 ASP B CA 1
ATOM 1590 C C . ASP B 1 77 ? -16.906 -4.75 -5.621 1 98.19 77 ASP B C 1
ATOM 1592 O O . ASP B 1 77 ? -16.469 -5.48 -4.734 1 98.19 77 ASP B O 1
ATOM 1596 N N . ASP B 1 78 ? -17.578 -5.258 -6.621 1 96.88 78 ASP B N 1
ATOM 1597 C CA . ASP B 1 78 ? -17.984 -6.652 -6.703 1 96.88 78 ASP B CA 1
ATOM 1598 C C . ASP B 1 78 ? -16.797 -7.566 -6.945 1 96.88 78 ASP B C 1
ATOM 1600 O O . ASP B 1 78 ? -16.859 -8.773 -6.699 1 96.88 78 ASP B O 1
ATOM 1604 N N . SER B 1 79 ? -15.742 -7.016 -7.473 1 96.5 79 SER B N 1
ATOM 1605 C CA . SER B 1 79 ? -14.539 -7.797 -7.734 1 96.5 79 SER B CA 1
ATOM 1606 C C . SER B 1 79 ? -13.523 -7.645 -6.602 1 96.5 79 SER B C 1
ATOM 1608 O O . SER B 1 79 ? -12.367 -8.039 -6.742 1 96.5 79 SER B O 1
ATOM 1610 N N . ASP B 1 80 ? -13.859 -6.941 -5.516 1 97 80 ASP B N 1
ATOM 1611 C CA . ASP B 1 80 ? -13.055 -6.719 -4.316 1 97 80 ASP B CA 1
ATOM 1612 C C . ASP B 1 80 ? -11.93 -5.723 -4.59 1 97 80 ASP B C 1
ATOM 1614 O O . ASP B 1 80 ? -10.922 -5.703 -3.875 1 97 80 ASP B O 1
ATOM 1618 N N . ASP B 1 81 ? -12.133 -4.945 -5.629 1 98.19 81 ASP B N 1
ATOM 1619 C CA . ASP B 1 81 ? -11.234 -3.814 -5.836 1 98.19 81 ASP B CA 1
ATOM 1620 C C . ASP B 1 81 ? -11.703 -2.59 -5.055 1 98.19 81 ASP B C 1
ATOM 1622 O O . ASP B 1 81 ? -12.906 -2.344 -4.938 1 98.19 81 ASP B O 1
ATOM 1626 N N . ILE B 1 82 ? -10.773 -1.849 -4.559 1 98.81 82 ILE B N 1
ATOM 1627 C CA . ILE B 1 82 ? -11.133 -0.605 -3.885 1 98.81 82 ILE B CA 1
ATOM 1628 C C . ILE B 1 82 ? -11.773 0.358 -4.883 1 98.81 82 ILE B C 1
ATOM 1630 O O . ILE B 1 82 ? -11.211 0.609 -5.957 1 98.81 82 ILE B O 1
ATOM 1634 N N . GLU B 1 83 ? -12.93 0.934 -4.527 1 98.5 83 GLU B N 1
ATOM 1635 C CA . GLU B 1 83 ? -13.594 1.839 -5.461 1 98.5 83 GLU B CA 1
ATOM 1636 C C . GLU B 1 83 ? -13.719 3.242 -4.879 1 98.5 83 GLU B C 1
ATOM 1638 O O . GLU B 1 83 ? -13.977 4.203 -5.605 1 98.5 83 GLU B O 1
ATOM 1643 N N . ALA B 1 84 ? -13.586 3.322 -3.557 1 98.81 84 ALA B N 1
ATOM 1644 C CA . ALA B 1 84 ? -13.633 4.625 -2.9 1 98.81 84 ALA B CA 1
ATOM 1645 C C . ALA B 1 84 ? -12.859 4.609 -1.588 1 98.81 84 ALA B C 1
ATOM 1647 O O . ALA B 1 84 ? -12.891 3.619 -0.853 1 98.81 84 ALA B O 1
ATOM 1648 N N . ILE B 1 85 ? -12.195 5.727 -1.299 1 98.94 85 ILE B N 1
ATOM 1649 C CA . ILE B 1 85 ? -11.492 5.918 -0.033 1 98.94 85 ILE B CA 1
ATOM 1650 C C . ILE B 1 85 ? -11.906 7.254 0.584 1 98.94 85 ILE B C 1
ATOM 1652 O O . ILE B 1 85 ? -12.109 8.234 -0.13 1 98.94 85 ILE B O 1
ATOM 1656 N N . ARG B 1 86 ? -12.047 7.297 1.876 1 98.94 86 ARG B N 1
ATOM 1657 C CA . ARG B 1 86 ? -12.32 8.508 2.641 1 98.94 86 ARG B CA 1
ATOM 1658 C C . ARG B 1 86 ? -11.375 8.633 3.83 1 98.94 86 ARG B C 1
ATOM 1660 O O . ARG B 1 86 ? -11.109 7.645 4.52 1 98.94 86 ARG B O 1
ATOM 1667 N N . PHE B 1 87 ? -10.906 9.844 4.031 1 98.94 87 PHE B N 1
ATOM 1668 C CA . PHE B 1 87 ? -10.102 10.164 5.207 1 98.94 87 PHE B CA 1
ATOM 1669 C C . PHE B 1 87 ? -10.797 11.219 6.062 1 98.94 87 PHE B C 1
ATOM 1671 O O . PHE B 1 87 ? -11.367 12.18 5.531 1 98.94 87 PHE B O 1
ATOM 1678 N N . HIS B 1 88 ? -10.719 11.047 7.336 1 98.94 88 HIS B N 1
ATOM 1679 C CA . HIS B 1 88 ? -10.984 12.117 8.297 1 98.94 88 HIS B CA 1
ATOM 1680 C C . HIS B 1 88 ? -9.797 12.328 9.227 1 98.94 88 HIS B C 1
ATOM 1682 O O . HIS B 1 88 ? -9.484 11.461 10.047 1 98.94 88 HIS B O 1
ATOM 1688 N N . LEU B 1 89 ? -9.219 13.461 9.109 1 98.94 89 LEU B N 1
ATOM 1689 C CA . LEU B 1 89 ? -8.094 13.812 9.969 1 98.94 89 LEU B CA 1
ATOM 1690 C C . LEU B 1 89 ? -8.562 14.602 11.188 1 98.94 89 LEU B C 1
ATOM 1692 O O . LEU B 1 89 ? -9.312 15.57 11.047 1 98.94 89 LEU B O 1
ATOM 1696 N N . PHE B 1 90 ? -8.18 14.172 12.328 1 98.94 90 PHE B N 1
ATOM 1697 C CA . PHE B 1 90 ? -8.312 14.914 13.57 1 98.94 90 PHE B CA 1
ATOM 1698 C C . PHE B 1 90 ? -6.969 15.484 14.008 1 98.94 90 PHE B C 1
ATOM 1700 O O . PHE B 1 90 ? -6.035 14.727 14.297 1 98.94 90 PHE B O 1
ATOM 1707 N N . ILE B 1 91 ? -6.906 16.781 14.094 1 98.94 91 ILE B N 1
ATOM 1708 C CA . ILE B 1 91 ? -5.633 17.469 14.258 1 98.94 91 ILE B CA 1
ATOM 1709 C C . ILE B 1 91 ? -5.625 18.234 15.578 1 98.94 91 ILE B C 1
ATOM 1711 O O . ILE B 1 91 ? -6.578 18.953 15.891 1 98.94 91 ILE B O 1
ATOM 1715 N N . GLU B 1 92 ? -4.633 18.109 16.312 1 98.88 92 GLU B N 1
ATOM 1716 C CA . GLU B 1 92 ? -4.516 18.734 17.625 1 98.88 92 GLU B CA 1
ATOM 1717 C C . GLU B 1 92 ? -4.438 20.25 17.5 1 98.88 92 GLU B C 1
ATOM 1719 O O . GLU B 1 92 ? -5.098 20.984 18.266 1 98.88 92 GLU B O 1
ATOM 1724 N N . ALA B 1 93 ? -3.666 20.75 16.594 1 98.62 93 ALA B N 1
ATOM 1725 C CA . ALA B 1 93 ? -3.426 22.188 16.438 1 98.62 93 ALA B CA 1
ATOM 1726 C C . ALA B 1 93 ? -4.727 22.938 16.156 1 98.62 93 ALA B C 1
ATOM 1728 O O . ALA B 1 93 ? -5.598 22.422 15.445 1 98.62 93 ALA B O 1
ATOM 1729 N N . ALA B 1 94 ? -4.809 24.094 16.734 1 98.19 94 ALA B N 1
ATOM 1730 C CA . ALA B 1 94 ? -5.875 25 16.344 1 98.19 94 ALA B CA 1
ATOM 1731 C C . ALA B 1 94 ? -5.578 25.656 14.984 1 98.19 94 ALA B C 1
ATOM 1733 O 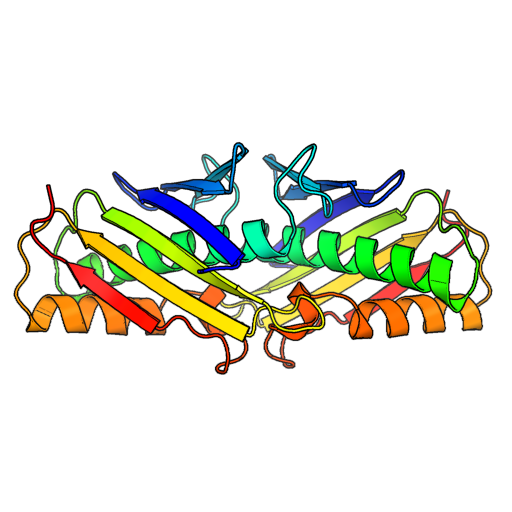O . ALA B 1 94 ? -4.543 26.297 14.82 1 98.19 94 ALA B O 1
ATOM 1734 N N . LEU B 1 95 ? -6.379 25.344 14.047 1 98.5 95 LEU B N 1
ATOM 1735 C CA . LEU B 1 95 ? -6.211 25.859 12.703 1 98.5 95 LEU B CA 1
ATOM 1736 C C . LEU B 1 95 ? -7.477 26.578 12.234 1 98.5 95 LEU B C 1
ATOM 1738 O O . LEU B 1 95 ? -8.586 26.172 12.578 1 98.5 95 LEU B O 1
ATOM 1742 N N . THR B 1 96 ? -7.234 27.578 11.445 1 98.06 96 THR B N 1
ATOM 1743 C CA . THR B 1 96 ? -8.367 28.188 10.758 1 98.06 96 THR B CA 1
ATOM 1744 C C . THR B 1 96 ? -8.867 27.281 9.633 1 98.06 96 THR B C 1
ATOM 1746 O O . THR B 1 96 ? -8.18 26.344 9.234 1 98.06 96 THR B O 1
ATOM 1749 N N . ASP B 1 97 ? -10.062 27.594 9.125 1 97.88 97 ASP B N 1
ATOM 1750 C CA . ASP B 1 97 ? -10.602 26.828 8 1 97.88 97 ASP B CA 1
ATOM 1751 C C . ASP B 1 97 ? -9.68 26.906 6.789 1 97.88 97 ASP B C 1
ATOM 1753 O O . ASP B 1 97 ? -9.492 25.922 6.078 1 97.88 97 ASP B O 1
ATOM 1757 N N . GLU B 1 98 ? -9.133 28.031 6.598 1 98.06 98 GLU B N 1
ATOM 1758 C CA . GLU B 1 98 ? -8.219 28.219 5.473 1 98.06 98 GLU B CA 1
ATOM 1759 C C . GLU B 1 98 ? -6.953 27.391 5.637 1 98.06 98 GLU B C 1
ATOM 1761 O O . GLU B 1 98 ? -6.48 26.781 4.676 1 98.06 98 GLU B O 1
ATOM 1766 N N . GLN B 1 99 ? -6.426 27.438 6.836 1 98.25 99 GLN B N 1
ATOM 1767 C CA . GLN B 1 99 ? -5.242 26.625 7.121 1 98.25 99 GLN B CA 1
ATOM 1768 C C . GLN B 1 99 ? -5.531 25.141 6.941 1 98.25 99 GLN B C 1
ATOM 1770 O O . GLN B 1 99 ? -4.703 24.406 6.395 1 98.25 99 GLN B O 1
ATOM 1775 N N . LEU B 1 100 ? -6.652 24.766 7.398 1 98.5 100 LEU B N 1
ATOM 1776 C CA . LEU B 1 100 ? -7.051 23.359 7.281 1 98.5 100 LEU B CA 1
ATOM 1777 C C . LEU B 1 100 ? -7.145 22.938 5.816 1 98.5 100 LEU B C 1
ATOM 1779 O O . LEU B 1 100 ? -6.676 21.875 5.441 1 98.5 100 LEU B O 1
ATOM 1783 N N . GLU B 1 101 ? -7.742 23.734 5.027 1 98.5 101 GLU B N 1
ATOM 1784 C CA . GLU B 1 101 ? -7.844 23.469 3.596 1 98.5 101 GLU B CA 1
ATOM 1785 C C . GLU B 1 101 ? -6.465 23.375 2.949 1 98.5 101 GLU B C 1
ATOM 1787 O O . GLU B 1 101 ? -6.215 22.5 2.129 1 98.5 101 GLU B O 1
ATOM 1792 N N . SER B 1 102 ? -5.617 24.312 3.326 1 98.81 102 SER B N 1
ATOM 1793 C CA . SER B 1 102 ? -4.254 24.297 2.801 1 98.81 102 SER B CA 1
ATOM 1794 C C . SER B 1 102 ? -3.516 23.031 3.199 1 98.81 102 SER B C 1
ATOM 1796 O O . SER B 1 102 ? -2.764 22.469 2.4 1 98.81 102 SER B O 1
ATOM 1798 N N . VAL B 1 103 ? -3.684 22.594 4.43 1 98.88 103 VAL B N 1
ATOM 1799 C CA . VAL B 1 103 ? -3.037 21.375 4.926 1 98.88 103 VAL B CA 1
ATOM 1800 C C . VAL B 1 103 ? -3.459 20.188 4.074 1 98.88 103 VAL B C 1
ATOM 1802 O O . VAL B 1 103 ? -2.621 19.375 3.678 1 98.88 103 VAL B O 1
ATOM 1805 N N . ILE B 1 104 ? -4.715 20.094 3.754 1 98.94 104 ILE B N 1
ATOM 1806 C CA . ILE B 1 104 ? -5.23 19 2.953 1 98.94 104 ILE B CA 1
ATOM 1807 C C . ILE B 1 104 ? -4.648 19.062 1.544 1 98.94 104 ILE B C 1
ATOM 1809 O O . ILE B 1 104 ? -4.184 18.047 1.01 1 98.94 104 ILE B O 1
ATOM 1813 N N . GLU B 1 105 ? -4.668 20.25 0.933 1 98.88 105 GLU B N 1
ATOM 1814 C CA . GLU B 1 105 ? -4.129 20.438 -0.412 1 98.88 105 GLU B CA 1
ATOM 1815 C C . GLU B 1 105 ? -2.654 20.047 -0.472 1 98.88 105 GLU B C 1
ATOM 1817 O O . GLU B 1 105 ? -2.209 19.422 -1.436 1 98.88 105 GLU B O 1
ATOM 1822 N N . LEU B 1 106 ? -1.948 20.438 0.536 1 98.75 106 LEU B N 1
ATOM 1823 C CA . LEU B 1 106 ? -0.53 20.094 0.609 1 98.75 106 LEU B CA 1
ATOM 1824 C C . LEU B 1 106 ? -0.332 18.594 0.749 1 98.75 106 LEU B C 1
ATOM 1826 O O . LEU B 1 106 ? 0.599 18.031 0.17 1 98.75 106 LEU B O 1
ATOM 1830 N N . GLY B 1 107 ? -1.188 17.938 1.566 1 98.81 107 GLY B N 1
ATOM 1831 C CA . GLY B 1 107 ? -1.158 16.484 1.651 1 98.81 107 GLY B CA 1
ATOM 1832 C C . GLY B 1 107 ? -1.314 15.805 0.304 1 98.81 107 GLY B C 1
ATOM 1833 O O . GLY B 1 107 ? -0.572 14.875 -0.018 1 98.81 107 GLY B O 1
ATOM 1834 N N . GLU B 1 108 ? -2.24 16.312 -0.5 1 98.75 108 GLU B N 1
ATOM 1835 C CA . GLU B 1 108 ? -2.492 15.766 -1.829 1 98.75 108 GLU B CA 1
ATOM 1836 C C . GLU B 1 108 ? -1.303 15.992 -2.756 1 98.75 108 GLU B C 1
ATOM 1838 O O . GLU B 1 108 ? -0.984 15.141 -3.588 1 98.75 108 GLU B O 1
ATOM 1843 N N . GLU B 1 109 ? -0.682 17.094 -2.596 1 98.44 109 GLU B N 1
ATOM 1844 C CA . GLU B 1 109 ? 0.461 17.453 -3.43 1 98.44 109 GLU B CA 1
ATOM 1845 C C . GLU B 1 109 ? 1.691 16.625 -3.07 1 98.44 109 GLU B C 1
ATOM 1847 O O . GLU B 1 109 ? 2.461 16.234 -3.949 1 98.44 109 GLU B O 1
ATOM 1852 N N . ILE B 1 110 ? 1.876 16.281 -1.799 1 98.62 110 ILE B N 1
ATOM 1853 C CA . ILE B 1 110 ? 3.162 15.82 -1.295 1 98.62 110 ILE B CA 1
ATOM 1854 C C . ILE B 1 110 ? 3.119 14.305 -1.094 1 98.62 110 ILE B C 1
ATOM 1856 O O . ILE B 1 110 ? 4.148 13.633 -1.164 1 98.62 110 ILE B O 1
ATOM 1860 N N . CYS B 1 111 ? 1.986 13.75 -0.78 1 98.81 111 CYS B N 1
ATOM 1861 C CA . CYS B 1 111 ? 1.871 12.328 -0.451 1 98.81 111 CYS B CA 1
ATOM 1862 C C . CYS B 1 111 ? 2.283 11.461 -1.633 1 98.81 111 CYS B C 1
ATOM 1864 O O . CYS B 1 111 ? 1.626 11.469 -2.676 1 98.81 111 CYS B O 1
ATOM 1866 N N . HIS B 1 112 ? 3.32 10.68 -1.455 1 98.69 112 HIS B N 1
ATOM 1867 C CA . HIS B 1 112 ? 3.895 9.867 -2.518 1 98.69 112 HIS B CA 1
ATOM 1868 C C . HIS B 1 112 ? 2.967 8.711 -2.889 1 98.69 112 HIS B C 1
ATOM 1870 O O . HIS B 1 112 ? 2.902 8.312 -4.055 1 98.69 112 HIS B O 1
ATOM 1876 N N . VAL B 1 113 ? 2.303 8.117 -1.927 1 98.88 113 VAL B N 1
ATOM 1877 C CA . VAL B 1 113 ? 1.348 7.051 -2.213 1 98.88 113 VAL B CA 1
ATOM 1878 C C . VAL B 1 113 ? 0.176 7.609 -3.018 1 98.88 113 VAL B C 1
ATOM 1880 O O . VAL B 1 113 ? -0.241 7.016 -4.016 1 98.88 113 VAL B O 1
ATOM 1883 N N . HIS B 1 114 ? -0.296 8.812 -2.627 1 98.88 114 HIS B N 1
ATOM 1884 C CA . HIS B 1 114 ? -1.332 9.508 -3.379 1 98.88 114 HIS B CA 1
ATOM 1885 C C . HIS B 1 114 ? -0.93 9.68 -4.84 1 98.88 114 HIS B C 1
ATOM 1887 O O . HIS B 1 114 ? -1.74 9.453 -5.742 1 98.88 114 HIS B O 1
ATOM 1893 N N . ALA B 1 115 ? 0.274 9.961 -5.102 1 98.75 115 ALA B N 1
ATOM 1894 C CA . ALA B 1 115 ? 0.777 10.32 -6.426 1 98.75 115 ALA B CA 1
ATOM 1895 C C . ALA B 1 115 ? 0.698 9.133 -7.383 1 98.75 115 ALA B C 1
ATOM 1897 O O . ALA B 1 11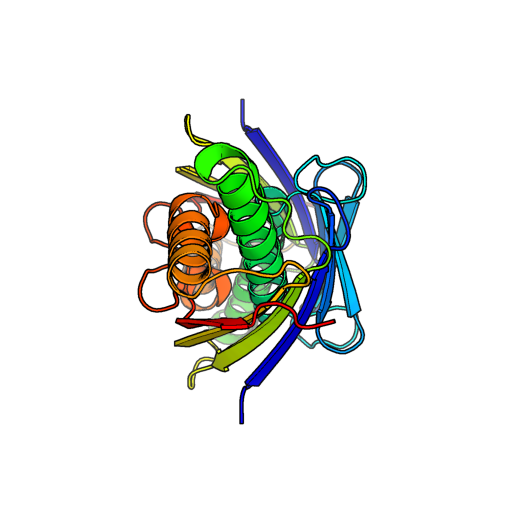5 ? 0.612 9.312 -8.602 1 98.75 115 ALA B O 1
ATOM 1898 N N . VAL B 1 116 ? 0.703 7.91 -6.832 1 98.75 116 VAL B N 1
ATOM 1899 C CA . VAL B 1 116 ? 0.823 6.77 -7.73 1 98.75 116 VAL B CA 1
ATOM 1900 C C . VAL B 1 116 ? -0.49 5.988 -7.754 1 98.75 116 VAL B C 1
ATOM 1902 O O . VAL B 1 116 ? -0.599 4.961 -8.43 1 98.75 116 VAL B O 1
ATOM 1905 N N . LEU B 1 117 ? -1.491 6.422 -7.008 1 98.81 117 LEU B N 1
ATOM 1906 C CA . LEU B 1 117 ? -2.811 5.805 -7.086 1 98.81 117 LEU B CA 1
ATOM 1907 C C . LEU B 1 117 ? -3.596 6.348 -8.281 1 98.81 117 LEU B C 1
ATOM 1909 O O . LEU B 1 117 ? -3.449 7.516 -8.641 1 98.81 117 LEU B O 1
ATOM 1913 N N . ASP B 1 118 ? -4.418 5.492 -8.883 1 98.19 118 ASP B N 1
ATOM 1914 C CA . ASP B 1 118 ? -5.406 5.98 -9.836 1 98.19 118 ASP B CA 1
ATOM 1915 C C . ASP B 1 118 ? -6.266 7.082 -9.227 1 98.19 118 ASP B C 1
ATOM 1917 O O . ASP B 1 118 ? -6.707 6.973 -8.078 1 98.19 118 ASP B O 1
ATOM 1921 N N . SER B 1 119 ? -6.492 8.148 -9.953 1 97.75 119 SER B N 1
ATOM 1922 C CA . SER B 1 119 ? -7.203 9.305 -9.414 1 97.75 119 SER B CA 1
ATOM 1923 C C . SER B 1 119 ? -8.625 8.93 -9.016 1 97.75 119 SER B C 1
ATOM 1925 O O . SER B 1 119 ? -9.234 9.594 -8.164 1 97.75 119 SER B O 1
ATOM 1927 N N . ALA B 1 120 ? -9.141 7.863 -9.555 1 97.56 120 ALA B N 1
ATOM 1928 C CA . ALA B 1 120 ? -10.5 7.434 -9.258 1 97.56 120 ALA B CA 1
ATOM 1929 C C . ALA B 1 120 ? -10.633 6.965 -7.812 1 97.56 120 ALA B C 1
ATOM 1931 O O . ALA B 1 120 ? -11.734 6.895 -7.273 1 97.56 120 ALA B O 1
ATOM 1932 N N . VAL B 1 121 ? -9.469 6.652 -7.145 1 98.56 121 VAL B N 1
ATOM 1933 C CA . VAL B 1 121 ? -9.57 6.133 -5.785 1 98.56 121 VAL B CA 1
ATOM 1934 C C . VAL B 1 121 ? -8.875 7.074 -4.812 1 98.56 121 VAL B C 1
ATOM 1936 O O . VAL B 1 121 ? -8.594 6.703 -3.67 1 98.56 121 VAL B O 1
ATOM 1939 N N . HIS B 1 122 ? -8.531 8.289 -5.301 1 98.88 122 HIS B N 1
ATOM 1940 C CA . HIS B 1 122 ? -8.031 9.281 -4.359 1 98.88 122 HIS B CA 1
ATOM 1941 C C . HIS B 1 122 ? -9.016 9.508 -3.219 1 98.88 122 HIS B C 1
ATOM 1943 O O . HIS B 1 122 ? -10.227 9.586 -3.443 1 98.88 122 HIS B O 1
ATOM 1949 N N . ALA B 1 123 ? -8.477 9.703 -2.068 1 98.94 123 ALA B N 1
ATOM 1950 C CA . ALA B 1 123 ? -9.32 9.82 -0.883 1 98.94 123 ALA B CA 1
ATOM 1951 C C . ALA B 1 123 ? -10.102 11.133 -0.887 1 98.94 123 ALA B C 1
ATOM 1953 O O . ALA B 1 123 ? -9.555 12.18 -1.237 1 98.94 123 ALA B O 1
ATOM 1954 N N . ASP B 1 124 ? -11.352 11.117 -0.588 1 98.88 124 ASP B N 1
ATOM 1955 C CA . ASP B 1 124 ? -12.07 12.297 -0.125 1 98.88 124 ASP B CA 1
ATOM 1956 C C . ASP B 1 124 ? -11.688 12.648 1.309 1 98.88 124 ASP B C 1
ATOM 1958 O O . ASP B 1 124 ? -11.859 11.844 2.223 1 98.88 124 ASP B O 1
ATOM 1962 N N . VAL B 1 125 ? -11.227 13.891 1.534 1 98.94 125 VAL B N 1
ATOM 1963 C CA . VAL B 1 125 ? -10.555 14.18 2.797 1 98.94 125 VAL B CA 1
ATOM 1964 C C . VAL B 1 125 ? -11.32 15.273 3.547 1 98.94 125 VAL B C 1
ATOM 1966 O O . VAL B 1 125 ? -11.68 16.297 2.965 1 98.94 125 VAL B O 1
ATOM 1969 N N . GLU B 1 126 ? -11.562 14.992 4.742 1 98.75 126 GLU B N 1
ATOM 1970 C CA . GLU B 1 126 ? -12.016 15.992 5.699 1 98.75 126 GLU B CA 1
ATOM 1971 C C . GLU B 1 126 ? -11.047 16.109 6.875 1 98.75 126 GLU B C 1
ATOM 1973 O O . GLU B 1 126 ? -10.273 15.188 7.145 1 98.75 126 GLU B O 1
ATOM 1978 N N . ALA B 1 127 ? -11.117 17.281 7.539 1 98.81 127 ALA B N 1
ATOM 1979 C CA . ALA B 1 127 ? -10.234 17.469 8.688 1 98.81 127 ALA B CA 1
ATOM 1980 C C . ALA B 1 127 ? -10.906 18.312 9.766 1 98.81 127 ALA B C 1
ATOM 1982 O O . ALA B 1 127 ? -11.711 19.188 9.453 1 98.81 127 ALA B O 1
ATOM 1983 N N . THR B 1 128 ? -10.625 17.969 10.945 1 98.75 128 THR B N 1
ATOM 1984 C CA . THR B 1 128 ? -11.078 18.703 12.117 1 98.75 128 THR B CA 1
ATOM 1985 C C . THR B 1 128 ? -9.891 19.219 12.93 1 98.75 128 THR B C 1
ATOM 1987 O O . THR B 1 128 ? -9.031 18.438 13.328 1 98.75 128 THR B O 1
ATOM 1990 N N . ALA B 1 129 ? -9.844 20.5 13.195 1 98.69 129 ALA B N 1
ATOM 1991 C CA . ALA B 1 129 ? -8.781 21.109 14 1 98.69 129 ALA B CA 1
ATOM 1992 C C . ALA B 1 129 ? -9.172 21.141 15.477 1 98.69 129 ALA B C 1
ATOM 1994 O O . ALA B 1 129 ? -10.328 20.891 15.828 1 98.69 129 ALA B O 1
ATOM 1995 N N . ASN B 1 130 ? -8.148 21.359 16.312 1 98.38 130 ASN B N 1
ATOM 1996 C CA . ASN B 1 130 ? -8.383 21.422 17.75 1 98.38 130 ASN B CA 1
ATOM 1997 C C . ASN B 1 130 ? -9.148 20.188 18.25 1 98.38 130 ASN B C 1
ATOM 1999 O O . ASN B 1 130 ? -10.109 20.312 19.016 1 98.38 130 ASN B O 1
ATOM 2003 N N . ALA B 1 131 ? -8.773 19.094 17.844 1 98.25 131 ALA B N 1
ATOM 2004 C CA . ALA B 1 131 ? -9.57 17.891 18.016 1 98.25 131 ALA B CA 1
ATOM 2005 C C . ALA B 1 131 ? -9.258 17.219 19.344 1 98.25 131 ALA B C 1
ATOM 2007 O O . ALA B 1 131 ? -9.953 16.281 19.766 1 98.25 131 ALA B O 1
ATOM 2008 N N . PHE B 1 132 ? -8.258 17.562 20.094 1 96.12 132 PHE B N 1
ATOM 2009 C CA . PHE B 1 132 ? -7.867 16.938 21.344 1 96.12 132 PHE B CA 1
ATOM 2010 C C . PHE B 1 132 ? -7.723 17.984 22.453 1 96.12 132 PHE B C 1
ATOM 2012 O O . PHE B 1 132 ? -7.434 19.156 22.172 1 96.12 132 PHE B O 1
#

InterPro domains:
  IPR003718 OsmC/Ohr conserved domain [PF02566] (31-125)
  IPR015946 K homology domain-like, alpha/beta [G3DSA:3.30.300.20] (3-130)
  IPR036102 OsmC/Ohr superfamily [SSF82784] (11-125)

Secondary structure (DSSP, 8-state):
--SEEEEEEE-STTEEEEEETTEEEEEETTSSSS--HHHHHHHHHHHHHHHHHHHHIIIII-----SEEEEEEEEE-TTS-EEEEEEEEEESS---HHHHHHHHHHHHHH-HHHHHB-GGGPPEEEEESS--/--SEEEEEEE-STTEEEEEETTEEEEEETTSSSS--HHHHHHHHHHHHHHHHHHHHIIIII-----SEEEEEEEEE-TTS-EEEEEEEEEESS---HHHHHHHHHHHHHH-HHHHHB-GGGPPEEEEESS--

Sequence (264 aa):
MSDIETTTINEEKYHAFSRAGEFELSIDASGNDGPSPNEVLVADYASCFTFACRAGAKRRLEVDLGKVETEAEADLDDSDDIEAIRFHLFIEAALTDEQLESVIELGEEICHVHAVLDSAVHADVEATANAFMSDIETTTINEEKYHAFSRAGEFELSIDASGNDGPSPNEVLVADYASCFTFACRAGAKRRLEVDLGKVETEAEADLDDSDDIEAIRFHLFIEAALTDEQLESVIELGEEICHVHAVLDSAVHADVEATANAF

pLDDT: mean 98.13, std 2.22, range [76.62, 99.0]

Foldseek 3Di:
DDPWDKDWDDDDDAWIWMDTPPDIAIEGCVPPGHHHPVVVLQVVQQVLLVVQLQVCCCPPVVDHQPDKDKDKDFDADPVRHTQEMAIEIETQADDDPVSQVSSNVSSCVRRPSNVPDDPRHRYHYHYDYNRD/DDPWDKDWDDDDDAWIWMDTPPDIAIEGCVPPGHHHPVVVLQVVQQVLLVVQLQVCCCPPVVDHQPDKDKDKDFDADPVRHTQEMAIEIETQADDDPVSQVSSNVSSCVRRPSNVPDDPRHRYHYHYDYNRD

Organism: Natronomonas pharaonis (strain ATCC 35678 / DSM 2160 / CIP 103997 / JCM 8858 / NBRC 14720 / NCIMB 2260 / Gabara) (NCBI:txid348780)

Nearest PDB structures (foldseek):
  1lql-assembly4_G  TM=8.766E-01  e=1.354E-09  Mycoplasmoides pneumoniae
  2e8c-assembly1_A  TM=8.413E-01  e=1.612E-08  Aquifex aeolicus VF5
  2pn2-assembly1_A-2  TM=8.458E-01  e=6.764E-08  Psychrobacter arcticus 273-4
  2ql8-assembly1_B  TM=6.940E-01  e=4.995E-06  Lacticaseibacillus paracasei ATCC 334
  4nwr-assembly3_y  TM=3.949E-01  e=1.167E-02  uncultured bacterium

Solvent-accessible surface area (backbone atoms only — not comparable to full-atom values): 13152 Å² total; per-residue (Å²): 132,70,74,39,59,29,44,30,43,28,59,58,88,50,40,29,44,21,32,33,81,94,37,76,43,56,38,9,68,82,47,80,79,21,36,21,46,68,48,47,50,54,36,39,40,52,43,32,33,52,38,19,21,45,52,34,24,39,75,74,65,70,37,74,47,58,40,35,38,36,41,35,36,28,34,58,48,96,85,63,30,72,56,38,31,36,36,41,35,35,24,35,32,81,57,52,74,68,53,48,51,49,28,53,53,33,11,62,73,56,9,43,58,59,69,43,36,29,75,80,44,53,61,50,77,47,76,40,52,48,61,108,134,69,74,39,60,29,43,30,43,29,58,58,86,50,39,29,45,24,32,35,80,93,37,74,44,57,38,8,68,83,47,80,80,21,37,22,46,68,46,48,50,54,36,38,39,53,44,32,34,52,38,18,22,45,51,34,24,39,75,75,66,70,38,74,45,58,40,34,39,35,41,35,35,27,34,56,47,96,85,63,30,72,56,38,32,35,36,39,35,34,24,34,32,82,56,52,73,66,53,49,52,49,28,52,54,32,12,63,72,56,10,43,60,62,70,44,36,28,76,78,44,52,60,50,76,47,75,39,52,48,60,108

Radius of gyration: 18.47 Å; Cα contacts (8 Å, |Δi|>4): 660; chains: 2; bounding box: 42×55×43 Å